Protein AF-A0A9X8RLM2-F1 (afdb_monomer)

Solvent-accessible surface area (backbone atoms only — not comparable to full-atom values): 19938 Å² total; per-residue (Å²): 131,88,79,81,82,76,57,61,65,60,51,13,44,33,49,25,70,39,70,70,24,47,70,53,50,50,59,55,44,66,76,45,44,66,63,25,50,54,44,15,67,71,38,86,53,54,85,28,63,84,34,66,73,60,53,68,65,30,28,52,39,16,44,51,38,34,3,51,64,67,63,68,49,59,72,62,54,50,52,44,43,46,68,44,36,42,69,32,42,57,50,57,76,73,51,62,68,48,46,55,57,62,52,50,53,62,53,70,71,41,91,69,81,72,53,73,65,56,49,52,28,41,53,53,50,35,56,56,46,23,65,79,66,76,33,48,68,46,74,83,35,69,55,40,47,53,52,54,53,49,51,53,49,53,71,62,56,74,73,76,72,97,51,71,86,80,51,56,73,65,61,54,51,43,40,53,52,39,49,52,53,49,38,71,74,64,48,74,81,63,71,88,67,64,60,74,78,57,87,85,58,85,68,75,66,80,82,49,52,75,68,54,50,56,54,60,53,54,61,52,58,39,48,77,76,74,46,47,68,43,64,75,61,50,91,72,68,84,49,65,71,61,53,37,46,49,50,49,57,54,52,71,78,46,75,95,67,87,54,68,79,72,54,63,61,67,62,48,48,68,48,47,58,61,50,49,53,54,50,48,52,55,50,51,51,52,49,53,46,51,51,48,62,64,51,55,55,50,61,52,48,50,55,48,50,53,51,51,50,53,52,53,50,52,53,51,50,50,51,52,52,49,56,50,52,52,50,52,50,55,51,50,54,50,51,51,52,51,50,54,50,52,59,53,65,73,73,109

Mean predicted aligned error: 10.54 Å

Sequence (348 aa):
MEQELNLIPFLAEALSINKKCYSIIDKYYSKNKLKYMDLAKKSIFYNSKIASEGSIIQEYYFKRALGILSSQENDTIFEIYKLGYKVAYNYINSIQIFKVSNFLKKLLTRVEPFTNDELNGNVLVAISLCGELEKDVDISDIVYQRFIENLFLRMDNYKDILLIDNLDKNKRKMLSKIELKLKSMYLKDYIPSSYVINIDSSKNYEDLTFLEKQIAGLDYVSNLEGISIIRVVGKDIFKSKQIQELILSYLKVQGNIEDENSINYEDLFRFIIPAIDLRYWAREYKKAKHFFFNNFDEELKEVMKEKEIEINELKKDNLLLQDENEKLKLELELLQKDKNRLESEIKE

Radius of gyration: 31.82 Å; Cα contacts (8 Å, |Δi|>4): 260; chains: 1; bounding box: 103×49×96 Å

pLDDT: mean 85.49, std 12.11, range [38.94, 98.0]

Structure (mmCIF, N/CA/C/O backbone):
data_AF-A0A9X8RLM2-F1
#
_entry.id   AF-A0A9X8RLM2-F1
#
loop_
_atom_site.group_PDB
_atom_site.id
_atom_site.type_symbol
_atom_site.label_atom_id
_atom_site.label_alt_id
_atom_site.label_comp_id
_atom_site.label_asym_id
_atom_site.label_entity_id
_atom_site.label_seq_id
_atom_site.pdbx_PDB_ins_code
_atom_site.Cartn_x
_atom_site.Cartn_y
_atom_site.Cartn_z
_atom_site.occupancy
_atom_site.B_iso_or_equiv
_atom_site.auth_seq_id
_atom_site.auth_comp_id
_atom_site.auth_asym_id
_atom_site.auth_atom_id
_atom_site.pdbx_PDB_model_num
ATOM 1 N N . MET A 1 1 ? 23.751 4.331 19.934 1.00 38.94 1 MET A N 1
ATOM 2 C CA . MET A 1 1 ? 22.356 4.741 20.170 1.00 38.94 1 MET A CA 1
ATOM 3 C C . MET A 1 1 ? 21.522 3.651 19.527 1.00 38.94 1 MET A C 1
ATOM 5 O O . MET A 1 1 ? 21.529 3.570 18.306 1.00 38.94 1 MET A O 1
ATOM 9 N N . GLU A 1 2 ? 20.999 2.712 20.316 1.00 47.88 2 GLU A N 1
ATOM 10 C CA . GLU A 1 2 ? 20.155 1.635 19.783 1.00 47.88 2 GLU A CA 1
ATOM 11 C C . GLU A 1 2 ? 18.897 2.278 19.202 1.00 47.88 2 GLU A C 1
ATOM 13 O O . GLU A 1 2 ? 18.189 3.015 19.886 1.00 47.88 2 GLU A O 1
ATOM 18 N N . GLN A 1 3 ? 18.697 2.115 17.899 1.00 63.00 3 GLN A N 1
ATOM 19 C CA . GLN A 1 3 ? 17.552 2.676 17.201 1.00 63.00 3 GLN A CA 1
ATOM 20 C C . GLN A 1 3 ? 16.364 1.753 17.477 1.00 63.00 3 GLN A C 1
ATOM 22 O O . GLN A 1 3 ? 16.384 0.587 17.095 1.00 63.00 3 GLN A O 1
ATOM 27 N N . GLU A 1 4 ? 15.352 2.248 18.182 1.00 80.06 4 GLU A N 1
ATOM 28 C CA . GLU A 1 4 ? 14.143 1.474 18.463 1.00 80.06 4 GLU A CA 1
ATOM 29 C C . GLU A 1 4 ? 13.273 1.391 17.198 1.00 80.06 4 GLU A C 1
ATOM 31 O O . GLU A 1 4 ? 12.984 2.404 16.550 1.00 80.06 4 GLU A O 1
ATOM 36 N N . LEU A 1 5 ? 12.874 0.176 16.810 1.00 86.69 5 LEU A N 1
ATOM 37 C CA . LEU A 1 5 ? 12.041 -0.047 15.631 1.00 86.69 5 LEU A CA 1
ATOM 38 C C . LEU A 1 5 ? 10.570 0.208 15.962 1.00 86.69 5 LEU A C 1
ATOM 40 O O . LEU A 1 5 ? 9.943 -0.557 16.691 1.00 86.69 5 LEU A O 1
ATOM 44 N N . ASN A 1 6 ? 9.980 1.233 15.349 1.00 90.38 6 ASN A N 1
ATOM 45 C CA . ASN A 1 6 ? 8.542 1.449 15.450 1.00 90.38 6 ASN A CA 1
ATOM 46 C C . ASN A 1 6 ? 7.786 0.523 14.478 1.00 90.38 6 ASN A C 1
ATOM 48 O O . ASN A 1 6 ? 7.839 0.711 13.262 1.00 90.38 6 ASN A O 1
ATOM 52 N N . LEU A 1 7 ? 7.056 -0.462 15.015 1.00 93.38 7 LEU A N 1
ATOM 53 C CA . LEU A 1 7 ? 6.289 -1.431 14.219 1.00 93.38 7 LEU A CA 1
ATOM 54 C C . LEU A 1 7 ? 4.948 -0.895 13.697 1.00 93.38 7 LEU A C 1
ATOM 56 O O . LEU A 1 7 ? 4.391 -1.476 12.766 1.00 93.38 7 LEU A O 1
ATOM 60 N N . ILE A 1 8 ? 4.427 0.205 14.254 1.00 94.94 8 ILE A N 1
ATOM 61 C CA . ILE A 1 8 ? 3.112 0.765 13.903 1.00 94.94 8 ILE A CA 1
ATOM 62 C C . ILE A 1 8 ? 2.920 0.960 12.388 1.00 94.94 8 ILE A C 1
ATOM 64 O O . ILE A 1 8 ? 1.906 0.482 11.877 1.00 94.94 8 ILE A O 1
ATOM 68 N N . PRO A 1 9 ? 3.823 1.622 11.633 1.00 94.69 9 PRO A N 1
ATOM 69 C CA . PRO A 1 9 ? 3.612 1.810 10.198 1.00 94.69 9 PRO A CA 1
ATOM 70 C C . PRO A 1 9 ? 3.576 0.485 9.429 1.00 94.69 9 PRO A C 1
ATOM 72 O O . PRO A 1 9 ? 2.775 0.334 8.513 1.00 94.69 9 PRO A O 1
ATOM 75 N N . PHE A 1 10 ? 4.384 -0.500 9.817 1.00 95.50 10 PHE A N 1
ATOM 76 C CA . PHE A 1 10 ? 4.395 -1.807 9.162 1.00 95.50 10 PHE A CA 1
ATOM 77 C C . PHE A 1 10 ? 3.131 -2.614 9.486 1.00 95.50 10 PHE A C 1
ATOM 79 O O . PHE A 1 10 ? 2.594 -3.308 8.626 1.00 95.50 10 PHE A O 1
ATOM 86 N N . LEU A 1 11 ? 2.606 -2.491 10.709 1.00 97.12 11 LEU A N 1
ATOM 87 C CA . LEU A 1 11 ? 1.333 -3.102 11.093 1.00 97.12 11 LEU A CA 1
ATOM 88 C C . LEU A 1 11 ? 0.166 -2.441 10.357 1.00 97.12 11 LEU A C 1
ATOM 90 O O . LEU A 1 11 ? -0.721 -3.137 9.869 1.00 97.12 11 LEU A O 1
ATOM 94 N N . ALA A 1 12 ? 0.185 -1.114 10.210 1.00 97.12 12 ALA A N 1
ATOM 95 C CA . ALA A 1 12 ? -0.808 -0.391 9.422 1.00 97.12 12 ALA A CA 1
ATOM 96 C C . ALA A 1 12 ? -0.798 -0.831 7.946 1.00 97.12 12 ALA A C 1
ATOM 98 O O . ALA A 1 12 ? -1.864 -1.013 7.359 1.00 97.12 12 ALA A O 1
ATOM 99 N N . GLU A 1 13 ? 0.384 -1.063 7.368 1.00 96.06 13 GLU A N 1
ATOM 100 C CA . GLU A 1 13 ? 0.558 -1.639 6.027 1.00 96.06 13 GLU A CA 1
ATOM 101 C C . GLU A 1 13 ? 0.002 -3.069 5.945 1.00 96.06 13 GLU A C 1
ATOM 103 O O . GLU A 1 13 ? -0.817 -3.372 5.077 1.00 96.06 13 GLU A O 1
ATOM 108 N N . ALA A 1 14 ? 0.351 -3.940 6.893 1.00 96.75 14 ALA A N 1
ATOM 109 C CA . ALA A 1 14 ? -0.167 -5.306 6.937 1.00 96.75 14 ALA A CA 1
ATOM 110 C C . ALA A 1 14 ? -1.707 -5.334 7.008 1.00 96.75 14 ALA A C 1
ATOM 112 O O . ALA A 1 14 ? -2.370 -6.108 6.310 1.00 96.75 14 ALA A O 1
ATOM 113 N N . LEU A 1 15 ? -2.304 -4.478 7.836 1.00 97.50 15 LEU A N 1
ATOM 114 C CA . LEU A 1 15 ? -3.756 -4.367 7.963 1.00 97.50 15 LEU A CA 1
ATOM 115 C C . LEU A 1 15 ? -4.419 -3.795 6.700 1.00 97.50 15 LEU A C 1
ATOM 117 O O . LEU A 1 15 ? -5.538 -4.190 6.373 1.00 97.50 15 LEU A O 1
ATOM 121 N N . SER A 1 16 ? -3.750 -2.893 5.977 1.00 96.06 16 SER A N 1
ATOM 122 C CA . SER A 1 16 ? -4.305 -2.263 4.776 1.00 96.06 16 SER A CA 1
ATOM 123 C C . SER A 1 16 ? -4.226 -3.135 3.523 1.00 96.06 16 SER A C 1
ATOM 125 O O . SER A 1 16 ? -5.042 -2.975 2.613 1.00 96.06 16 SER A O 1
ATOM 127 N N . IL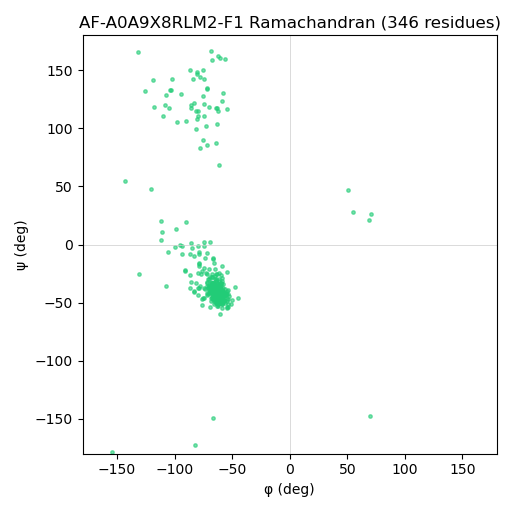E A 1 17 ? -3.291 -4.084 3.473 1.00 94.00 17 ILE A N 1
ATOM 128 C CA . ILE A 1 17 ? -3.176 -5.059 2.382 1.00 94.00 17 ILE A CA 1
ATOM 129 C C . ILE A 1 17 ? -4.212 -6.180 2.543 1.00 94.00 17 ILE A C 1
ATOM 131 O O . ILE A 1 17 ? -4.814 -6.630 1.564 1.00 94.00 17 ILE A O 1
ATOM 135 N N . ASN A 1 18 ? -4.480 -6.606 3.779 1.00 94.56 18 ASN A N 1
ATOM 136 C CA . ASN A 1 18 ? -5.394 -7.707 4.049 1.00 94.56 18 ASN A CA 1
ATOM 137 C C . ASN A 1 18 ? -6.865 -7.255 4.037 1.00 94.56 18 ASN A C 1
ATOM 139 O O . ASN A 1 18 ? -7.409 -6.799 5.043 1.00 94.56 18 ASN A O 1
ATOM 143 N N . LYS A 1 19 ? -7.559 -7.484 2.914 1.00 93.75 19 LYS A N 1
ATOM 144 C CA . LYS A 1 19 ? -8.988 -7.150 2.746 1.00 93.75 19 LYS A CA 1
ATOM 145 C C . LYS A 1 19 ? -9.906 -7.758 3.818 1.00 93.75 19 LYS A C 1
ATOM 147 O O . LYS A 1 19 ? -10.973 -7.208 4.080 1.00 93.75 19 LYS A O 1
ATOM 152 N N . LYS A 1 20 ? -9.510 -8.858 4.479 1.00 93.69 20 LYS A N 1
ATOM 153 C CA . LYS A 1 20 ? -10.284 -9.457 5.586 1.00 93.69 20 LYS A CA 1
ATOM 154 C C . LYS A 1 20 ? -10.384 -8.515 6.790 1.00 93.69 20 LYS A C 1
ATOM 156 O O . LYS A 1 20 ? -11.348 -8.605 7.543 1.00 93.69 20 LYS A O 1
ATOM 161 N N . CYS A 1 21 ? -9.429 -7.599 6.954 1.00 96.25 21 CYS A N 1
ATOM 162 C CA . CYS A 1 21 ? -9.425 -6.608 8.024 1.00 96.25 21 CYS A CA 1
ATOM 163 C C . CYS A 1 21 ? -10.405 -5.450 7.779 1.00 96.25 21 CYS A C 1
ATOM 165 O O . CYS A 1 21 ? -10.818 -4.819 8.745 1.00 96.25 21 CYS A O 1
ATOM 167 N N . TYR A 1 22 ? -10.806 -5.173 6.532 1.00 95.50 22 TYR A N 1
ATOM 168 C CA . TYR A 1 22 ? -11.499 -3.927 6.163 1.00 95.50 22 TYR A CA 1
ATOM 169 C C . TYR A 1 22 ? -12.809 -3.721 6.922 1.00 95.50 22 TYR A C 1
ATOM 171 O O . TYR A 1 22 ? -12.981 -2.706 7.587 1.00 95.50 22 TYR A O 1
ATOM 179 N N . SER A 1 23 ? -13.688 -4.725 6.917 1.00 94.62 23 SER A N 1
ATOM 180 C CA . SER A 1 23 ? -14.974 -4.652 7.628 1.00 94.62 23 SER A CA 1
ATOM 181 C C . SER A 1 23 ? -14.822 -4.422 9.138 1.00 94.62 23 SER A C 1
ATOM 183 O O . SER A 1 23 ? -15.640 -3.745 9.760 1.00 94.62 23 SER A O 1
ATOM 185 N N . ILE A 1 24 ? -13.759 -4.960 9.739 1.00 95.38 24 ILE A N 1
ATOM 186 C CA . ILE A 1 24 ? -13.493 -4.851 11.175 1.00 95.38 24 ILE A CA 1
ATOM 187 C C . ILE A 1 24 ? -12.886 -3.480 11.483 1.00 95.38 24 ILE A C 1
ATOM 189 O O . ILE A 1 24 ? -13.330 -2.816 12.417 1.00 95.38 24 ILE A O 1
ATOM 193 N N . ILE A 1 25 ? -11.932 -3.026 10.664 1.00 96.44 25 ILE A N 1
ATOM 194 C CA . ILE A 1 25 ? -11.383 -1.668 10.729 1.00 96.44 25 ILE A CA 1
ATOM 195 C C . ILE A 1 25 ? -12.522 -0.658 10.629 1.00 96.44 25 ILE A C 1
ATOM 197 O O . ILE A 1 25 ? -12.616 0.214 11.482 1.00 96.44 25 ILE A O 1
ATOM 201 N N . ASP A 1 26 ? -13.428 -0.803 9.665 1.00 93.56 26 ASP A N 1
ATOM 202 C CA . ASP A 1 26 ? -14.561 0.105 9.482 1.00 93.56 26 ASP A CA 1
ATOM 203 C C . ASP A 1 26 ? -15.491 0.121 10.692 1.00 93.56 26 ASP A C 1
ATOM 205 O O . ASP A 1 26 ? -15.890 1.196 11.148 1.00 93.56 26 ASP A O 1
ATOM 209 N N . LYS A 1 27 ? -15.792 -1.056 11.253 1.00 92.75 27 LYS A N 1
ATOM 210 C CA . LYS A 1 27 ? -16.604 -1.196 12.467 1.00 92.75 27 LYS A CA 1
ATOM 211 C C . LYS A 1 27 ? -16.009 -0.415 13.636 1.00 92.75 27 LYS A C 1
ATOM 213 O O . LYS A 1 27 ? -16.748 0.291 14.317 1.00 92.75 27 LYS A O 1
ATOM 218 N N . TYR A 1 28 ? -14.711 -0.556 13.905 1.00 92.69 28 TYR A N 1
ATOM 219 C CA . TYR A 1 28 ? -14.077 0.141 15.027 1.00 92.69 28 TYR A CA 1
ATOM 220 C C . TYR A 1 28 ? -13.844 1.613 14.712 1.00 92.69 28 TYR A C 1
ATOM 222 O O . TYR A 1 28 ? -14.253 2.466 15.494 1.00 92.69 28 TYR A O 1
ATOM 230 N N . TYR A 1 29 ? -13.298 1.921 13.535 1.00 90.06 29 TYR A N 1
ATOM 231 C CA . TYR A 1 29 ? -13.014 3.285 13.102 1.00 90.06 29 TYR A CA 1
ATOM 232 C C . TYR A 1 29 ? -14.260 4.173 13.161 1.00 90.06 29 TYR A C 1
ATOM 234 O O . TYR A 1 29 ? -14.197 5.294 13.655 1.00 90.06 29 TYR A O 1
ATOM 242 N N . SER A 1 30 ? -15.416 3.658 12.732 1.00 85.38 30 SER A N 1
ATOM 243 C CA . SER A 1 30 ? -16.670 4.421 12.717 1.00 85.38 30 SER A CA 1
ATOM 244 C C . SER A 1 30 ? -17.204 4.755 14.112 1.00 85.38 30 SER A C 1
ATOM 246 O O . SER A 1 30 ? -17.886 5.765 14.258 1.00 85.38 30 SER A O 1
ATOM 248 N N . LYS A 1 31 ? -16.872 3.970 15.150 1.00 86.56 31 LYS A N 1
ATOM 249 C CA . LYS A 1 31 ? -17.295 4.258 16.533 1.00 86.56 31 LYS A CA 1
ATOM 250 C C . LYS A 1 31 ? -16.651 5.521 17.095 1.00 86.56 31 LYS A C 1
ATOM 252 O O . LYS A 1 31 ? -17.266 6.196 17.912 1.00 86.56 31 LYS A O 1
ATOM 257 N N . ASN A 1 32 ? -15.416 5.823 16.692 1.00 84.19 32 ASN A N 1
ATOM 258 C CA . ASN A 1 32 ? -14.681 6.987 17.182 1.00 84.19 32 ASN A CA 1
ATOM 259 C C . ASN A 1 32 ? -13.837 7.634 16.075 1.00 84.19 32 ASN A C 1
ATOM 261 O O . ASN A 1 32 ? -12.620 7.802 16.175 1.00 84.19 32 ASN A O 1
ATOM 265 N N . LYS A 1 33 ? -14.520 7.969 14.977 1.00 85.81 33 LYS A N 1
ATOM 266 C CA . LYS A 1 33 ? -13.920 8.423 13.718 1.00 85.81 33 LYS A CA 1
ATOM 267 C C . LYS A 1 33 ? -12.966 9.605 13.896 1.00 85.81 33 LYS A C 1
ATOM 269 O O . LYS A 1 33 ? -11.852 9.563 13.380 1.00 85.81 33 LYS A O 1
ATOM 274 N N . LEU A 1 34 ? -13.388 10.630 14.643 1.00 85.06 34 LEU A N 1
ATOM 275 C CA . LEU A 1 34 ? -12.582 11.829 14.903 1.00 85.06 34 LEU A CA 1
ATOM 276 C C . LEU A 1 34 ? -11.289 11.493 15.634 1.00 85.06 34 LEU A C 1
ATOM 278 O O . LEU A 1 34 ? -10.215 11.862 15.169 1.00 85.06 34 LEU A O 1
ATOM 282 N N . LYS A 1 35 ? -11.385 10.717 16.721 1.00 88.56 35 LYS A N 1
ATOM 283 C CA . LYS A 1 35 ? -10.223 10.300 17.510 1.00 88.56 35 LYS A CA 1
ATOM 284 C C . LYS A 1 35 ? -9.176 9.625 16.630 1.00 88.56 35 LYS A C 1
ATOM 286 O O . LYS A 1 35 ? -8.017 10.033 16.633 1.00 88.56 35 LYS A O 1
ATOM 291 N N . TYR A 1 36 ? -9.564 8.597 15.876 1.00 92.56 36 TYR A N 1
ATOM 292 C CA . TYR A 1 36 ? -8.603 7.847 15.067 1.00 92.56 36 TYR A CA 1
ATOM 293 C C . TYR A 1 36 ? -8.069 8.668 13.891 1.00 92.56 36 TYR A C 1
ATOM 295 O O . TYR A 1 36 ? -6.892 8.553 13.559 1.00 92.56 36 TYR A O 1
ATOM 303 N N . MET A 1 37 ? -8.895 9.518 13.273 1.00 89.56 37 MET A N 1
ATOM 304 C CA . MET A 1 37 ? -8.440 10.440 12.230 1.00 89.56 37 MET A CA 1
ATOM 305 C C . MET A 1 37 ? -7.367 11.402 12.756 1.00 89.56 37 MET A C 1
ATOM 307 O O . MET A 1 37 ? -6.327 11.562 12.117 1.00 89.56 37 MET A O 1
ATOM 311 N N . ASP A 1 38 ? -7.595 12.011 13.918 1.00 89.25 38 ASP A N 1
ATOM 312 C CA . ASP A 1 38 ? -6.665 12.971 14.513 1.00 89.25 38 ASP A CA 1
ATOM 313 C C . ASP A 1 38 ? -5.361 12.301 14.948 1.00 89.25 38 ASP A C 1
ATOM 315 O O . ASP A 1 38 ? -4.278 12.840 14.713 1.00 89.25 38 ASP A O 1
ATOM 319 N N . LEU A 1 39 ? -5.443 11.102 15.535 1.00 94.69 39 LEU A N 1
ATOM 320 C CA . LEU A 1 39 ? -4.268 10.301 15.883 1.00 94.69 39 LEU A CA 1
ATOM 321 C C . LEU A 1 39 ? -3.449 9.932 14.643 1.00 94.69 39 LEU A C 1
ATOM 323 O O . LEU A 1 39 ? -2.229 10.090 14.647 1.00 94.69 39 LEU A O 1
ATOM 327 N N . ALA A 1 40 ? -4.111 9.504 13.565 1.00 94.19 40 ALA A N 1
ATOM 328 C CA . ALA A 1 40 ? -3.440 9.198 12.309 1.00 94.19 40 ALA A CA 1
ATOM 329 C C . ALA A 1 40 ? -2.718 10.434 11.759 1.00 94.19 40 ALA A C 1
ATOM 331 O O . ALA A 1 40 ? -1.537 10.344 11.447 1.00 94.19 40 ALA A O 1
ATOM 332 N N . LYS A 1 41 ? -3.389 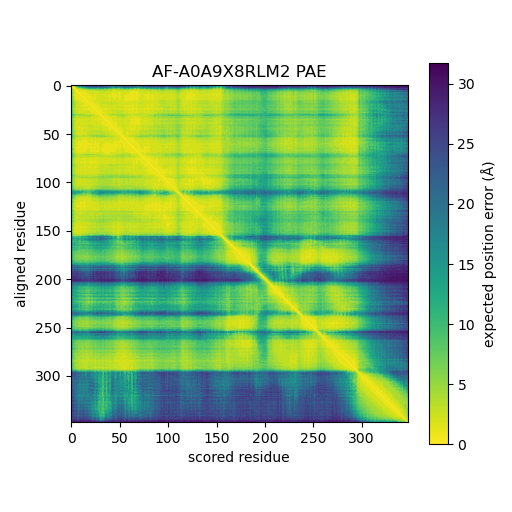11.593 11.694 1.00 91.38 41 LYS A N 1
ATOM 333 C CA . LYS A 1 41 ? -2.824 12.845 11.153 1.00 91.38 41 LYS A CA 1
ATOM 334 C C . LYS A 1 41 ? -1.641 13.384 11.960 1.00 91.38 41 LYS A C 1
ATOM 336 O O . LYS A 1 41 ? -0.762 14.016 11.384 1.00 91.38 41 LYS A O 1
ATOM 341 N N . LYS A 1 42 ? -1.604 13.133 13.273 1.00 93.88 42 LYS A N 1
ATOM 342 C CA . LYS A 1 42 ? -0.472 13.491 14.147 1.00 93.88 42 LYS A CA 1
ATOM 343 C C . LYS A 1 42 ? 0.741 12.576 13.966 1.00 93.88 42 LYS A C 1
ATOM 345 O O . LYS A 1 42 ? 1.846 12.956 14.343 1.00 93.88 42 LYS A O 1
ATOM 350 N N . SER A 1 43 ? 0.552 11.380 13.414 1.00 93.81 43 SER A N 1
ATOM 351 C CA . SER A 1 43 ? 1.641 10.435 13.192 1.00 93.81 43 SER A CA 1
ATOM 352 C C . SER A 1 43 ? 2.556 10.894 12.056 1.00 93.81 43 SER A C 1
ATOM 354 O O . SER A 1 43 ? 2.096 11.216 10.958 1.00 93.81 43 SER A O 1
ATOM 356 N N . ILE A 1 44 ? 3.873 10.817 12.276 1.00 92.31 44 ILE A N 1
ATOM 357 C CA . ILE A 1 44 ? 4.890 11.077 11.239 1.00 92.31 44 ILE A CA 1
ATOM 358 C C . ILE A 1 44 ? 4.745 10.146 10.025 1.00 92.31 44 ILE A C 1
ATOM 360 O O . ILE A 1 44 ? 5.251 10.441 8.943 1.00 92.31 44 ILE A O 1
ATOM 364 N N . PHE A 1 45 ? 4.031 9.027 10.187 1.00 92.88 45 PHE A N 1
ATOM 365 C CA . PHE A 1 45 ? 3.827 8.041 9.136 1.00 92.88 45 PHE A CA 1
ATOM 366 C C . PHE A 1 45 ? 2.630 8.341 8.225 1.00 92.88 45 PHE A C 1
ATOM 368 O O . PHE A 1 45 ? 2.500 7.683 7.195 1.00 92.88 45 PHE A O 1
ATOM 375 N N . TYR A 1 46 ? 1.792 9.339 8.536 1.00 92.25 46 TYR A N 1
ATOM 376 C CA . TYR A 1 46 ? 0.540 9.617 7.812 1.00 92.25 46 TYR A CA 1
ATOM 377 C C . TYR A 1 46 ? 0.726 9.852 6.306 1.00 92.25 46 TYR A C 1
ATOM 379 O O . TYR A 1 46 ? -0.027 9.320 5.493 1.00 92.25 46 TYR A O 1
ATOM 387 N N . ASN A 1 47 ? 1.753 10.628 5.947 1.00 89.56 47 ASN A N 1
ATOM 388 C CA . ASN A 1 47 ? 2.143 10.933 4.565 1.00 89.56 47 ASN A CA 1
ATOM 389 C C . ASN A 1 47 ? 3.492 10.290 4.197 1.00 89.56 47 ASN A C 1
ATOM 391 O O . ASN A 1 47 ? 4.183 10.755 3.290 1.00 89.56 47 ASN A O 1
ATOM 395 N N . SER A 1 48 ? 3.910 9.262 4.941 1.00 89.25 48 SER A N 1
ATOM 396 C CA . SER A 1 48 ? 5.169 8.564 4.671 1.00 89.25 48 SER A CA 1
ATOM 397 C C . SER A 1 48 ? 5.112 7.785 3.360 1.00 89.25 48 SER A C 1
ATOM 399 O O . SER A 1 48 ? 4.040 7.562 2.786 1.00 89.25 48 SER A O 1
ATOM 401 N N . LYS A 1 49 ? 6.281 7.338 2.884 1.00 88.12 49 LYS A N 1
ATOM 402 C CA . LYS A 1 49 ? 6.336 6.497 1.690 1.00 88.12 49 LYS A CA 1
ATOM 403 C C . LYS A 1 49 ? 5.532 5.214 1.913 1.00 88.12 49 LYS A C 1
ATOM 405 O O . LYS A 1 49 ? 4.600 5.025 1.153 1.00 88.12 49 LYS A O 1
ATOM 410 N N . ILE A 1 50 ? 5.714 4.509 3.040 1.00 90.12 50 ILE A N 1
ATOM 411 C CA . ILE A 1 50 ? 4.926 3.320 3.451 1.00 90.12 50 ILE A CA 1
ATOM 412 C C . ILE A 1 50 ? 3.414 3.521 3.258 1.00 90.12 50 ILE A C 1
ATOM 414 O O . ILE A 1 50 ? 2.737 2.671 2.689 1.00 90.12 50 ILE A O 1
ATOM 418 N N . ALA A 1 51 ? 2.880 4.669 3.687 1.00 90.62 51 ALA A N 1
ATOM 419 C CA . ALA A 1 51 ? 1.457 4.971 3.539 1.00 90.62 51 ALA A CA 1
ATOM 420 C C . ALA A 1 51 ? 1.021 5.089 2.070 1.00 90.62 51 ALA A C 1
ATOM 422 O O . ALA A 1 51 ? -0.103 4.746 1.714 1.00 90.62 51 ALA A O 1
ATOM 423 N N . SER A 1 52 ? 1.908 5.607 1.220 1.00 88.88 52 SER A N 1
ATOM 424 C CA . SER A 1 52 ? 1.608 6.122 -0.113 1.00 88.88 52 SER A CA 1
ATOM 425 C C . SER A 1 52 ? 2.167 5.288 -1.274 1.00 88.88 52 SER A C 1
ATOM 427 O O . SER A 1 52 ? 2.085 5.730 -2.421 1.00 88.88 52 SER A O 1
ATOM 429 N N . GLU A 1 53 ? 2.680 4.080 -1.051 1.00 86.62 53 GLU A N 1
ATOM 430 C CA . GLU A 1 53 ? 3.180 3.221 -2.150 1.00 86.62 53 GLU A CA 1
ATOM 431 C C . GLU A 1 53 ? 2.044 2.471 -2.845 1.00 86.62 53 GLU A C 1
ATOM 433 O O . GLU A 1 53 ? 2.078 2.259 -4.055 1.00 86.62 53 GLU A O 1
ATOM 438 N N . GLY A 1 54 ? 1.016 2.113 -2.077 1.00 89.19 54 GLY A N 1
ATOM 439 C CA . GLY A 1 54 ? -0.075 1.265 -2.534 1.00 89.19 54 GLY A CA 1
ATOM 440 C C . GLY A 1 54 ? -1.187 1.969 -3.318 1.00 89.19 54 GLY A C 1
ATOM 441 O O . GLY A 1 54 ? -1.150 3.163 -3.664 1.00 89.19 54 GLY A O 1
ATOM 442 N N . SER A 1 55 ? -2.233 1.176 -3.562 1.00 93.38 55 SER A N 1
ATOM 443 C CA . SER A 1 55 ? -3.523 1.606 -4.102 1.00 93.38 55 SER A CA 1
ATOM 444 C C . SER A 1 55 ? -4.169 2.716 -3.247 1.00 93.38 55 SER A C 1
ATOM 446 O O . SER A 1 55 ? -3.866 2.849 -2.061 1.00 93.38 55 SER A O 1
ATOM 448 N N . ILE A 1 56 ? -5.107 3.486 -3.812 1.00 94.19 56 ILE A N 1
ATOM 449 C CA . ILE A 1 56 ? -5.908 4.466 -3.050 1.00 94.19 56 ILE A CA 1
ATOM 450 C C . ILE A 1 56 ? -6.608 3.777 -1.870 1.00 94.19 56 ILE A C 1
ATOM 452 O O . ILE A 1 56 ? -6.600 4.290 -0.755 1.00 94.19 56 ILE A O 1
ATOM 456 N N . ILE A 1 57 ? -7.151 2.578 -2.104 1.00 94.00 57 ILE A N 1
ATOM 457 C CA . ILE A 1 57 ? -7.815 1.764 -1.081 1.00 94.00 57 ILE A CA 1
ATOM 458 C C . ILE A 1 57 ? -6.820 1.356 0.016 1.00 94.00 57 ILE A C 1
ATOM 460 O O . ILE A 1 57 ? -7.119 1.499 1.197 1.00 94.00 57 ILE A O 1
ATOM 464 N N . GLN A 1 58 ? -5.620 0.899 -0.344 1.00 94.75 58 GLN A N 1
ATOM 465 C CA . GLN A 1 58 ? -4.593 0.552 0.643 1.00 94.75 58 GLN A CA 1
ATOM 466 C C . GLN A 1 58 ? -4.163 1.770 1.467 1.00 94.75 58 GLN A C 1
ATOM 468 O O . GLN A 1 58 ? -4.125 1.674 2.686 1.00 94.75 58 GLN A O 1
ATOM 473 N N . GLU A 1 59 ? -3.903 2.929 0.859 1.00 95.31 59 GLU A N 1
ATOM 474 C CA . GLU A 1 59 ? -3.549 4.142 1.616 1.00 95.31 59 GLU A CA 1
ATOM 475 C C . GLU A 1 59 ? -4.702 4.601 2.528 1.00 95.31 59 GLU A C 1
ATOM 477 O O . GLU A 1 59 ? -4.488 5.054 3.655 1.00 95.31 59 GLU A O 1
ATOM 482 N N . TYR A 1 60 ? -5.944 4.429 2.076 1.00 94.38 60 TYR A N 1
ATOM 483 C CA . TYR A 1 60 ? -7.136 4.733 2.858 1.00 94.38 60 TYR A CA 1
ATOM 484 C C . TYR A 1 60 ? -7.223 3.875 4.124 1.00 94.38 60 TYR A C 1
ATOM 486 O O . TYR A 1 60 ? -7.332 4.404 5.234 1.00 94.38 60 TYR A O 1
ATOM 494 N N . TYR A 1 61 ? -7.118 2.552 3.976 1.00 96.25 61 TYR A N 1
ATOM 495 C CA . TYR A 1 61 ? -7.129 1.639 5.117 1.00 96.25 61 TYR A CA 1
ATOM 496 C C . TYR A 1 61 ? -5.862 1.744 5.959 1.00 96.25 61 TYR A C 1
ATOM 498 O O . TYR A 1 61 ? -5.945 1.578 7.172 1.00 96.25 61 TYR A O 1
ATOM 506 N N . PHE A 1 62 ? -4.722 2.099 5.365 1.00 96.75 62 PHE A N 1
ATOM 507 C CA . PHE A 1 62 ? -3.494 2.392 6.095 1.00 96.75 62 PHE A CA 1
ATOM 508 C C . PHE A 1 62 ? -3.717 3.543 7.071 1.00 96.75 62 PHE A C 1
ATOM 510 O O . PHE A 1 62 ? -3.449 3.394 8.257 1.00 96.75 62 PHE A O 1
ATOM 517 N N . LYS A 1 63 ? -4.268 4.675 6.612 1.00 95.25 63 LYS A N 1
ATOM 518 C CA . LYS A 1 63 ? -4.531 5.843 7.470 1.00 95.25 63 LYS A CA 1
ATOM 519 C C . LYS A 1 63 ? -5.529 5.518 8.588 1.00 95.25 63 LYS A C 1
ATOM 521 O O . LYS A 1 63 ? -5.346 5.968 9.717 1.00 95.25 63 LYS A O 1
ATOM 526 N N . ARG A 1 64 ? -6.546 4.691 8.313 1.00 95.19 64 ARG A N 1
ATOM 527 C CA . ARG A 1 64 ? -7.490 4.201 9.337 1.00 95.19 64 ARG A CA 1
ATOM 528 C C . ARG A 1 64 ? -6.816 3.298 10.365 1.00 95.19 64 ARG A C 1
ATOM 530 O O . ARG A 1 64 ? -6.947 3.535 11.565 1.00 95.19 64 ARG A O 1
ATOM 537 N N . ALA A 1 65 ? -6.081 2.294 9.895 1.00 97.31 65 ALA A N 1
ATOM 538 C CA . ALA A 1 65 ? -5.345 1.358 10.733 1.00 97.31 65 ALA A CA 1
ATOM 539 C C . ALA A 1 65 ? -4.294 2.081 11.583 1.00 97.31 65 ALA A C 1
ATOM 541 O O . ALA A 1 65 ? -4.199 1.819 12.775 1.00 97.31 65 ALA A O 1
ATOM 542 N N . LEU A 1 66 ? -3.580 3.050 11.008 1.00 97.44 66 LEU A N 1
ATOM 543 C CA . LEU A 1 66 ? -2.617 3.895 11.708 1.00 97.44 66 LEU A CA 1
ATOM 544 C C . LEU A 1 66 ? -3.268 4.628 12.883 1.00 97.44 66 LEU A C 1
ATOM 546 O O . LEU A 1 66 ? -2.704 4.648 13.973 1.00 97.44 66 LEU A O 1
ATOM 550 N N . GLY A 1 67 ? -4.461 5.192 12.684 1.00 96.19 67 GLY A N 1
ATOM 551 C CA . GLY A 1 67 ? -5.228 5.853 13.738 1.00 96.19 67 GLY A CA 1
ATOM 552 C C . GLY A 1 67 ? -5.650 4.915 14.869 1.00 96.19 67 GLY A C 1
ATOM 553 O O . GLY A 1 67 ? -5.520 5.277 16.037 1.00 96.19 67 GLY A O 1
ATOM 554 N N . ILE A 1 68 ? -6.111 3.706 14.530 1.00 97.06 68 ILE A N 1
ATOM 555 C CA . ILE A 1 68 ? -6.482 2.673 15.512 1.00 97.06 68 ILE A CA 1
ATOM 556 C C . ILE A 1 68 ? -5.250 2.178 16.275 1.00 97.06 68 ILE A C 1
ATOM 558 O O . ILE A 1 68 ? -5.268 2.144 17.495 1.00 97.06 68 ILE A O 1
ATOM 562 N N . LEU A 1 69 ? -4.157 1.843 15.591 1.00 97.38 69 LEU A N 1
ATOM 563 C CA . LEU A 1 69 ? -2.925 1.373 16.235 1.00 97.38 69 LEU A CA 1
ATOM 564 C C . LEU A 1 69 ? -2.322 2.445 17.150 1.00 97.38 69 LEU A C 1
ATOM 566 O O . LEU A 1 69 ? -1.841 2.145 18.238 1.00 97.38 69 LEU A O 1
ATOM 570 N N . SER A 1 70 ? -2.411 3.710 16.736 1.00 96.50 70 SER A N 1
ATOM 571 C CA . SER A 1 70 ? -1.931 4.853 17.520 1.00 96.50 70 SER A CA 1
ATOM 572 C C . SER A 1 70 ? -2.827 5.177 18.724 1.00 96.50 70 SER A C 1
ATOM 574 O O . SER A 1 70 ? -2.426 5.973 19.568 1.00 96.50 70 SER A O 1
ATOM 576 N N . SER A 1 71 ? -4.032 4.598 18.819 1.00 95.12 71 SER A N 1
ATOM 577 C CA . SER A 1 71 ? -4.915 4.770 19.982 1.00 95.12 71 SER A CA 1
ATOM 578 C C . SER A 1 71 ? -4.510 3.907 21.174 1.00 95.12 71 SER A C 1
ATOM 580 O O . SER A 1 71 ? -4.948 4.206 22.283 1.00 95.12 71 SER A O 1
ATOM 582 N N . GLN A 1 72 ? -3.705 2.861 20.933 1.00 91.69 72 GLN A N 1
ATOM 583 C CA . GLN A 1 72 ? -3.289 1.857 21.920 1.00 91.69 72 GLN A CA 1
ATOM 584 C C . GLN A 1 72 ? -4.467 1.167 22.634 1.00 91.69 72 GLN A C 1
ATOM 586 O O . GLN A 1 72 ? -4.359 0.714 23.769 1.00 91.69 72 GLN A O 1
ATOM 591 N N . GLU A 1 73 ? -5.622 1.075 21.971 1.00 93.81 73 GLU A N 1
ATOM 592 C CA . GLU A 1 73 ? -6.758 0.283 22.449 1.00 93.81 73 GLU A CA 1
ATOM 593 C C . GLU A 1 73 ? -6.507 -1.209 22.171 1.00 93.81 73 GLU A C 1
ATOM 595 O O . GLU A 1 73 ? -6.968 -1.742 21.157 1.00 93.81 73 GLU A O 1
ATOM 600 N N . ASN A 1 74 ? -5.756 -1.869 23.060 1.00 92.19 74 ASN A N 1
ATOM 601 C CA . ASN A 1 74 ? -5.279 -3.246 22.871 1.00 92.19 74 ASN A CA 1
ATOM 602 C C . ASN A 1 74 ? -6.402 -4.235 22.529 1.00 92.19 74 ASN A C 1
ATOM 604 O O . ASN A 1 74 ? -6.263 -4.963 21.551 1.00 92.19 74 ASN A O 1
ATOM 608 N N . ASP A 1 75 ? -7.554 -4.185 23.207 1.00 93.81 75 ASP A N 1
ATOM 609 C CA . ASP A 1 75 ? -8.703 -5.059 22.906 1.00 93.81 75 ASP A CA 1
ATOM 610 C C . ASP A 1 75 ? -9.191 -4.923 21.452 1.00 93.81 75 ASP A C 1
ATOM 612 O O . ASP A 1 75 ? -9.486 -5.909 20.770 1.00 93.81 75 ASP A O 1
ATOM 616 N N . THR A 1 76 ? -9.264 -3.686 20.951 1.00 95.12 76 THR A N 1
ATOM 617 C CA . THR A 1 76 ? -9.672 -3.391 19.571 1.00 95.12 76 THR A CA 1
ATOM 618 C C . THR A 1 76 ? -8.645 -3.935 18.581 1.00 95.12 76 THR A C 1
ATOM 620 O O . THR A 1 76 ? -9.005 -4.581 17.593 1.00 95.12 76 THR A O 1
ATOM 623 N N . ILE A 1 77 ? -7.361 -3.679 18.841 1.00 96.56 77 ILE A N 1
ATOM 624 C CA . ILE A 1 77 ? -6.248 -4.111 17.989 1.00 96.56 77 ILE A CA 1
ATOM 625 C C . ILE A 1 77 ? -6.172 -5.644 17.955 1.00 96.56 77 ILE A C 1
ATOM 627 O O . ILE A 1 77 ? -6.081 -6.242 16.879 1.00 96.56 77 ILE A O 1
ATOM 631 N N . PHE A 1 78 ? -6.290 -6.284 19.115 1.00 96.38 78 PHE A N 1
ATOM 632 C CA . PHE A 1 78 ? -6.282 -7.729 19.271 1.00 96.38 78 PHE A CA 1
ATOM 633 C C . PHE A 1 78 ? -7.428 -8.396 18.506 1.00 96.38 78 PHE A C 1
ATOM 635 O O . PHE A 1 78 ? -7.197 -9.359 17.773 1.00 96.38 78 PHE A O 1
ATOM 642 N N . GLU A 1 79 ? -8.651 -7.864 18.586 1.00 96.25 79 GLU A N 1
ATOM 643 C CA . GLU A 1 79 ? -9.785 -8.391 17.819 1.00 96.25 79 GLU A CA 1
ATOM 644 C C . GLU A 1 79 ? -9.586 -8.241 16.299 1.00 96.25 79 GLU A C 1
ATOM 646 O O . GLU A 1 79 ? -9.903 -9.164 15.539 1.00 96.25 79 GLU A O 1
ATOM 651 N N . ILE A 1 80 ? -8.989 -7.134 15.833 1.00 97.00 80 ILE A N 1
ATOM 652 C CA . ILE A 1 80 ? -8.608 -6.973 14.419 1.00 97.00 80 ILE A CA 1
ATOM 653 C C . ILE A 1 80 ? -7.603 -8.057 14.004 1.00 97.00 80 ILE A C 1
ATOM 655 O O . ILE A 1 80 ? -7.784 -8.684 12.954 1.00 97.00 80 ILE A O 1
ATOM 659 N N . TYR A 1 81 ? -6.572 -8.320 14.810 1.00 97.25 81 TYR A N 1
ATOM 660 C CA . TYR A 1 81 ? -5.576 -9.359 14.523 1.00 97.25 81 TYR A CA 1
ATOM 661 C C . TYR A 1 81 ? -6.183 -10.758 14.531 1.00 97.25 81 TYR A C 1
ATOM 663 O O . TYR A 1 81 ? -5.997 -11.523 13.585 1.00 97.25 81 TYR A O 1
ATOM 671 N N . LYS A 1 82 ? -6.970 -11.087 15.550 1.00 95.62 82 LYS A N 1
ATOM 672 C CA . LYS A 1 82 ? -7.636 -12.383 15.695 1.00 95.62 82 LYS A CA 1
ATOM 673 C C . LYS A 1 82 ? -8.519 -12.718 14.497 1.00 95.62 82 LYS A C 1
ATOM 675 O O . LYS A 1 82 ? -8.487 -13.842 13.994 1.00 95.62 82 LYS A O 1
ATOM 680 N N . LEU A 1 83 ? -9.300 -11.754 14.015 1.00 94.62 83 LEU A N 1
ATOM 681 C CA . LEU A 1 83 ? -10.251 -11.976 12.927 1.00 94.62 83 LEU A CA 1
ATOM 682 C C . LEU A 1 83 ? -9.630 -11.804 11.534 1.00 94.62 83 LEU A C 1
ATOM 684 O O . LEU A 1 83 ? -9.963 -12.569 10.624 1.00 94.62 83 LEU A O 1
ATOM 688 N N . GLY A 1 84 ? -8.729 -10.836 11.362 1.00 94.44 84 GLY A N 1
ATOM 689 C CA . GLY A 1 84 ? -8.054 -10.554 10.094 1.00 94.44 84 GLY A CA 1
ATOM 690 C C . GLY A 1 84 ? -6.914 -11.524 9.782 1.00 94.44 84 GLY A C 1
ATOM 691 O O . GLY A 1 84 ? -6.743 -11.945 8.637 1.00 94.44 84 GLY A O 1
ATOM 692 N N . TYR A 1 85 ? -6.188 -11.950 10.815 1.00 96.25 85 TYR A N 1
ATOM 693 C CA . TYR A 1 85 ? -4.999 -12.799 10.753 1.00 96.25 85 TYR A CA 1
ATOM 694 C C . TYR A 1 85 ? -5.196 -14.105 11.538 1.00 96.25 85 TYR A C 1
ATOM 696 O O . TYR A 1 85 ? -4.330 -14.552 12.290 1.00 96.25 85 TYR A O 1
ATOM 704 N N . LYS A 1 86 ? -6.335 -14.777 11.309 1.00 94.69 86 LYS A N 1
ATOM 705 C CA . LYS A 1 86 ? -6.716 -16.042 11.977 1.00 94.69 86 LYS A CA 1
ATOM 706 C C . LYS A 1 86 ? -5.610 -17.098 11.994 1.00 94.69 86 LYS A C 1
ATOM 708 O O . LYS A 1 86 ? -5.492 -17.850 12.954 1.00 94.69 86 LYS A O 1
ATOM 713 N N . VAL A 1 87 ? -4.817 -17.189 10.924 1.00 93.81 87 VAL A N 1
ATOM 714 C CA . VAL A 1 87 ? -3.729 -18.174 10.825 1.00 93.81 87 VAL A CA 1
ATOM 715 C C . VAL A 1 87 ? -2.618 -17.879 11.829 1.00 93.81 87 VAL A C 1
ATOM 717 O O . VAL A 1 87 ? -2.188 -18.801 12.521 1.00 93.81 87 VAL A O 1
ATOM 720 N N . ALA A 1 88 ? -2.192 -16.616 11.926 1.00 96.25 88 ALA A N 1
ATOM 721 C CA . ALA A 1 88 ? -1.228 -16.167 12.922 1.00 96.25 88 ALA A CA 1
ATOM 722 C C . ALA A 1 88 ? -1.783 -16.364 14.335 1.00 96.25 88 ALA A C 1
ATOM 724 O O . ALA A 1 88 ? -1.158 -17.051 15.137 1.00 96.25 88 ALA A O 1
ATOM 725 N N . TYR A 1 89 ? -3.001 -15.881 14.600 1.00 97.50 89 TYR A N 1
ATOM 726 C CA . TYR A 1 89 ? -3.660 -16.024 15.899 1.00 97.50 89 TYR A CA 1
ATOM 727 C C . TYR A 1 89 ? -3.736 -17.478 16.378 1.00 97.50 89 TYR A C 1
ATOM 729 O O . TYR A 1 89 ? -3.237 -17.805 17.453 1.00 97.50 89 TYR A O 1
ATOM 737 N N . ASN A 1 90 ? -4.279 -18.377 15.553 1.00 96.44 90 ASN A N 1
ATOM 738 C CA . ASN A 1 90 ? -4.408 -19.787 15.917 1.00 96.44 90 ASN A CA 1
ATOM 739 C C . ASN A 1 90 ? -3.046 -20.457 16.137 1.00 96.44 90 ASN A C 1
ATOM 741 O O . ASN A 1 90 ? -2.940 -21.365 16.956 1.00 96.44 90 ASN A O 1
ATOM 745 N N . TYR A 1 91 ? -2.013 -20.048 15.391 1.00 96.75 91 TYR A N 1
ATOM 746 C CA . TYR A 1 91 ? -0.669 -20.583 15.578 1.00 96.75 91 TYR A CA 1
ATOM 747 C C . TYR A 1 91 ? -0.075 -20.122 16.906 1.00 96.75 91 TYR A C 1
ATOM 749 O O . TYR A 1 91 ? 0.289 -20.982 17.703 1.00 96.75 91 TYR A O 1
ATOM 757 N N . ILE A 1 92 ? -0.047 -18.811 17.171 1.00 97.75 92 ILE A N 1
ATOM 758 C CA . ILE A 1 92 ? 0.500 -18.237 18.411 1.00 97.75 92 ILE A CA 1
ATOM 759 C C . ILE A 1 92 ? -0.216 -18.791 19.645 1.00 97.75 92 ILE A C 1
ATOM 761 O O . ILE A 1 92 ? 0.434 -19.167 20.615 1.00 97.75 92 ILE A O 1
ATOM 765 N N . ASN A 1 93 ? -1.539 -18.953 19.584 1.00 95.94 93 ASN A N 1
ATOM 766 C CA . ASN A 1 93 ? -2.310 -19.516 20.692 1.00 95.94 93 ASN A CA 1
ATOM 767 C C . ASN A 1 93 ? -1.959 -20.988 21.006 1.00 95.94 93 ASN A C 1
ATOM 769 O O . ASN A 1 93 ? -2.228 -21.465 22.103 1.00 95.94 93 ASN A O 1
ATOM 773 N N . SER A 1 94 ? -1.372 -21.720 20.052 1.00 95.44 94 SER A N 1
ATOM 774 C CA . SER A 1 94 ? -1.027 -23.145 20.194 1.00 95.44 94 SER A CA 1
ATOM 775 C C . SER A 1 94 ? 0.405 -23.414 20.667 1.00 95.44 94 SER A C 1
ATOM 777 O O . SER A 1 94 ? 0.793 -24.573 20.808 1.00 95.44 94 SER A O 1
ATOM 779 N N . ILE A 1 95 ? 1.206 -22.368 20.880 1.00 95.94 95 ILE A N 1
ATOM 780 C CA . ILE A 1 95 ? 2.632 -22.478 21.203 1.00 95.94 95 ILE A CA 1
ATOM 781 C C . ILE A 1 95 ? 2.995 -21.608 22.408 1.00 95.94 95 ILE A C 1
ATOM 783 O O . ILE A 1 95 ? 2.239 -20.719 22.796 1.00 95.94 95 ILE A O 1
ATOM 787 N N . GLN A 1 96 ? 4.183 -21.850 22.966 1.00 95.31 96 GLN A N 1
ATOM 788 C CA . GLN A 1 96 ? 4.768 -20.979 23.988 1.00 95.31 96 GLN A CA 1
ATOM 789 C C . GLN A 1 96 ? 5.941 -20.142 23.472 1.00 95.31 96 GLN A C 1
ATOM 791 O O . GLN A 1 96 ? 6.063 -18.985 23.856 1.00 95.31 96 GLN A O 1
ATOM 796 N N . ILE A 1 97 ? 6.758 -20.705 22.573 1.00 97.50 97 ILE A N 1
ATOM 797 C CA . ILE A 1 97 ? 7.906 -20.023 21.966 1.00 97.50 97 ILE A CA 1
ATOM 798 C C . ILE A 1 97 ? 7.691 -19.926 20.457 1.00 97.50 97 ILE A C 1
ATOM 800 O O . ILE A 1 97 ? 7.600 -20.941 19.756 1.00 97.50 97 ILE A O 1
ATOM 804 N N . PHE A 1 98 ? 7.621 -18.702 19.950 1.00 98.00 98 PHE A N 1
ATOM 805 C CA . PHE A 1 98 ? 7.442 -18.395 18.542 1.00 98.00 98 PHE A CA 1
ATOM 806 C C . PHE A 1 98 ? 8.776 -18.376 17.800 1.00 98.00 98 PHE A C 1
ATOM 808 O O . PHE A 1 98 ? 9.639 -17.539 18.053 1.00 98.00 98 PHE A O 1
ATOM 815 N N . LYS A 1 99 ? 8.913 -19.287 16.831 1.00 97.94 99 LYS A N 1
ATOM 816 C CA . LYS A 1 99 ? 9.996 -19.289 15.838 1.00 97.94 99 LYS A CA 1
ATOM 817 C C . LYS A 1 99 ? 9.432 -18.903 14.474 1.00 97.94 99 LYS A C 1
ATOM 819 O O . LYS A 1 99 ? 8.559 -19.608 13.950 1.00 97.94 99 LYS A O 1
ATOM 824 N N . VAL A 1 100 ? 9.931 -17.811 13.896 1.00 96.75 100 VAL A N 1
ATOM 825 C CA . VAL A 1 100 ? 9.466 -17.273 12.604 1.00 96.75 100 VAL A CA 1
ATOM 826 C C . VAL A 1 100 ? 9.676 -18.286 11.479 1.00 96.75 100 VAL A C 1
ATOM 828 O O . VAL A 1 100 ? 8.775 -18.504 10.671 1.00 96.75 100 VAL A O 1
ATOM 831 N N . SER A 1 101 ? 10.825 -18.959 11.457 1.00 96.50 101 SER A N 1
ATOM 832 C CA . SER A 1 101 ? 11.173 -20.010 10.493 1.00 96.50 101 SER A CA 1
ATOM 833 C C . SER A 1 101 ? 10.135 -21.139 10.446 1.00 96.50 101 SER A C 1
ATOM 835 O O . SER A 1 101 ? 9.667 -21.517 9.368 1.00 96.50 101 SER A O 1
ATOM 837 N N . ASN A 1 102 ? 9.710 -21.637 11.610 1.00 96.31 102 ASN A N 1
ATOM 838 C CA . ASN A 1 102 ? 8.684 -22.678 11.716 1.00 96.31 102 ASN A CA 1
ATOM 839 C C . ASN A 1 102 ? 7.324 -22.191 11.209 1.00 96.31 102 ASN A C 1
ATOM 841 O O . ASN A 1 102 ? 6.621 -22.919 10.503 1.00 96.31 102 ASN A O 1
ATOM 845 N N . PHE A 1 103 ? 6.956 -20.957 11.551 1.00 96.06 103 PHE A N 1
ATOM 846 C CA . PHE A 1 103 ? 5.691 -20.378 11.124 1.00 96.06 103 PHE A CA 1
ATOM 847 C C . PHE A 1 103 ? 5.645 -20.133 9.614 1.00 96.06 103 PHE A C 1
ATOM 849 O O . PHE A 1 103 ? 4.684 -20.546 8.966 1.00 96.06 103 PHE A O 1
ATOM 856 N N . LEU A 1 104 ? 6.703 -19.562 9.029 1.00 93.25 104 LEU A N 1
ATOM 857 C CA . LEU A 1 104 ? 6.809 -19.389 7.579 1.00 93.25 104 LEU A CA 1
ATOM 858 C C . LEU A 1 104 ? 6.746 -20.727 6.849 1.00 93.25 104 LEU A C 1
ATOM 860 O O . LEU A 1 104 ? 5.994 -20.852 5.887 1.00 93.25 104 LEU A O 1
ATOM 864 N N . LYS A 1 105 ? 7.449 -21.756 7.336 1.00 92.38 105 LYS A N 1
ATOM 865 C CA . LYS A 1 105 ? 7.357 -23.103 6.759 1.00 92.38 105 LYS A CA 1
ATOM 866 C C . LYS A 1 105 ? 5.911 -23.611 6.753 1.00 92.38 105 LYS A C 1
ATOM 868 O O . LYS A 1 105 ? 5.478 -24.169 5.753 1.00 92.38 105 LYS A O 1
ATOM 873 N N . LYS A 1 106 ? 5.149 -23.377 7.828 1.00 91.12 106 LYS A N 1
ATOM 874 C CA . LYS A 1 106 ? 3.722 -23.736 7.915 1.00 91.12 106 LYS A CA 1
ATOM 875 C C . LYS A 1 106 ? 2.833 -22.930 6.959 1.00 91.12 106 LYS A C 1
ATOM 877 O O . LYS A 1 106 ? 1.817 -23.451 6.506 1.00 91.12 106 LYS A O 1
ATOM 882 N N . LEU A 1 107 ? 3.158 -21.666 6.688 1.00 90.69 107 LEU A N 1
ATOM 883 C CA . LEU A 1 107 ? 2.423 -20.852 5.714 1.00 90.69 107 LEU A CA 1
ATOM 884 C C . LEU A 1 107 ? 2.706 -21.311 4.280 1.00 90.69 107 LEU A C 1
ATOM 886 O O . LEU A 1 107 ? 1.771 -21.467 3.503 1.00 90.69 107 LEU A O 1
ATOM 890 N N . LEU A 1 108 ? 3.971 -21.593 3.965 1.00 88.00 108 LEU A N 1
ATOM 891 C CA . LEU A 1 108 ? 4.425 -22.001 2.633 1.00 88.00 108 LEU A CA 1
ATOM 892 C C . LEU A 1 108 ? 3.964 -23.406 2.223 1.00 88.00 108 LEU A C 1
ATOM 894 O O . LEU A 1 108 ? 3.930 -23.708 1.037 1.00 88.00 108 LEU A O 1
ATOM 898 N N . THR A 1 109 ? 3.599 -24.272 3.173 1.00 85.94 109 THR A N 1
ATOM 899 C CA . THR A 1 109 ? 3.061 -25.612 2.879 1.00 85.94 109 THR A CA 1
ATOM 900 C C . THR A 1 109 ? 1.550 -25.633 2.633 1.00 85.94 109 THR A C 1
ATOM 902 O O . THR A 1 109 ? 0.978 -26.706 2.436 1.00 85.94 109 THR A O 1
ATOM 905 N N . ARG A 1 110 ? 0.872 -24.479 2.668 1.00 80.44 110 ARG A N 1
ATOM 906 C CA . ARG A 1 110 ? -0.566 -24.394 2.378 1.00 80.44 110 ARG A CA 1
ATOM 907 C C . ARG A 1 110 ? -0.838 -24.510 0.878 1.00 80.44 110 ARG A C 1
ATOM 909 O O . ARG A 1 110 ? -0.026 -24.111 0.056 1.00 80.44 110 ARG A O 1
ATOM 916 N N . VAL A 1 111 ? -2.015 -25.049 0.550 1.00 69.94 111 VAL A N 1
ATOM 917 C CA . VAL A 1 111 ? -2.472 -25.264 -0.836 1.00 69.94 111 VAL A CA 1
ATOM 918 C C . VAL A 1 111 ? -2.681 -23.938 -1.571 1.00 69.94 111 VAL A C 1
ATOM 920 O O . VAL A 1 111 ? -2.354 -23.832 -2.748 1.00 69.94 111 VAL A O 1
ATOM 923 N N . GLU A 1 112 ? -3.199 -22.923 -0.876 1.00 75.75 112 GLU A N 1
ATOM 924 C CA . GLU A 1 112 ? -3.296 -21.566 -1.413 1.00 75.75 112 GLU A CA 1
ATOM 925 C C . GLU A 1 112 ? -1.977 -20.816 -1.168 1.00 75.75 112 GLU A C 1
ATOM 927 O O . GLU A 1 112 ? -1.580 -20.663 -0.004 1.00 75.75 112 GLU A O 1
ATOM 932 N N . PRO A 1 113 ? -1.294 -20.352 -2.230 1.00 77.56 113 PRO A N 1
ATOM 933 C CA . PRO A 1 113 ? -0.053 -19.612 -2.086 1.00 77.56 113 PRO A CA 1
ATOM 934 C C . PRO A 1 113 ? -0.332 -18.215 -1.524 1.00 77.56 113 PRO A C 1
ATOM 936 O O . PRO A 1 113 ? -1.220 -17.506 -1.993 1.00 77.56 113 PRO A O 1
ATOM 939 N N . PHE A 1 114 ? 0.460 -17.813 -0.533 1.00 83.50 114 PHE A N 1
ATOM 940 C CA . PHE A 1 114 ? 0.464 -16.448 -0.015 1.00 83.50 114 PHE A CA 1
ATOM 941 C C . PHE A 1 114 ? 1.366 -15.570 -0.883 1.00 83.50 114 PHE A C 1
ATOM 943 O O . PHE A 1 114 ? 2.449 -15.993 -1.294 1.00 83.50 114 PHE A O 1
ATOM 950 N N . THR A 1 115 ? 0.958 -14.326 -1.107 1.00 86.75 115 THR A N 1
ATOM 951 C CA . THR A 1 115 ? 1.864 -13.296 -1.625 1.00 86.75 115 THR A CA 1
ATOM 952 C C . THR A 1 115 ? 2.930 -12.946 -0.581 1.00 86.75 115 THR A C 1
ATOM 954 O O . THR A 1 115 ? 2.741 -13.153 0.621 1.00 86.75 115 THR A O 1
ATOM 957 N N . ASN A 1 116 ? 4.055 -12.375 -1.022 1.00 86.25 116 ASN A N 1
ATOM 958 C CA . ASN A 1 116 ? 5.118 -11.938 -0.109 1.00 86.25 116 ASN A CA 1
ATOM 959 C C . ASN A 1 116 ? 4.597 -10.945 0.944 1.00 86.25 116 ASN A C 1
ATOM 961 O O . ASN A 1 116 ? 4.970 -11.040 2.111 1.00 86.25 116 ASN A O 1
ATOM 965 N N . ASP A 1 117 ? 3.695 -10.042 0.557 1.00 87.81 117 ASP A N 1
ATOM 966 C CA . ASP A 1 117 ? 3.110 -9.060 1.472 1.00 87.81 117 ASP A CA 1
ATOM 967 C C . ASP A 1 117 ? 2.213 -9.717 2.523 1.00 87.81 117 ASP A C 1
ATOM 969 O O . ASP A 1 117 ? 2.269 -9.360 3.700 1.00 87.81 117 ASP A O 1
ATOM 973 N N . GLU A 1 118 ? 1.428 -10.729 2.144 1.00 90.69 118 GLU A N 1
ATOM 974 C CA . GLU A 1 118 ? 0.620 -11.477 3.106 1.00 90.69 118 GLU A CA 1
ATOM 975 C C . GLU A 1 118 ? 1.487 -12.315 4.053 1.00 90.69 118 GLU A C 1
ATOM 977 O O . GLU A 1 118 ? 1.159 -12.415 5.238 1.00 90.69 118 GLU A O 1
ATOM 982 N N . LEU A 1 119 ? 2.592 -12.901 3.575 1.00 92.38 119 LEU A N 1
ATOM 983 C CA . LEU A 1 119 ? 3.555 -13.598 4.436 1.00 92.38 119 LEU A CA 1
ATOM 984 C C . LEU A 1 119 ? 4.166 -12.632 5.455 1.00 92.38 119 LEU A C 1
ATOM 986 O O . LEU A 1 119 ? 4.129 -12.909 6.656 1.00 92.38 119 LEU A O 1
ATOM 990 N N . ASN A 1 120 ? 4.657 -11.483 4.988 1.00 92.69 120 ASN A N 1
ATOM 991 C CA . ASN A 1 120 ? 5.231 -10.441 5.836 1.00 92.69 120 ASN A CA 1
ATOM 992 C C . ASN A 1 120 ? 4.215 -9.933 6.864 1.00 92.69 120 ASN A C 1
ATOM 994 O O . ASN A 1 120 ? 4.534 -9.844 8.049 1.00 92.69 120 ASN A O 1
ATOM 998 N N . GLY A 1 121 ? 2.974 -9.677 6.440 1.00 95.19 121 GLY A N 1
ATOM 999 C CA . GLY A 1 121 ? 1.891 -9.261 7.327 1.00 95.19 121 GLY A CA 1
ATOM 1000 C C . GLY A 1 121 ? 1.551 -10.314 8.384 1.00 95.19 121 GLY A C 1
ATOM 1001 O O . GLY A 1 121 ? 1.387 -9.975 9.554 1.00 95.19 121 GLY A O 1
ATOM 1002 N N . ASN A 1 122 ? 1.507 -11.601 8.012 1.00 96.00 122 ASN A N 1
ATOM 1003 C CA . ASN A 1 122 ? 1.256 -12.682 8.971 1.00 96.00 122 ASN A CA 1
ATOM 1004 C C . ASN A 1 122 ? 2.385 -12.806 9.996 1.00 96.00 122 ASN A C 1
ATOM 1006 O O . ASN A 1 122 ? 2.093 -12.987 11.175 1.00 96.00 122 ASN A O 1
ATOM 1010 N N . VAL A 1 123 ? 3.649 -12.720 9.572 1.00 96.38 123 VAL A N 1
ATOM 1011 C CA . VAL A 1 123 ? 4.798 -12.751 10.491 1.00 96.38 123 VAL A CA 1
ATOM 1012 C C . VAL A 1 123 ? 4.755 -11.558 11.437 1.00 96.38 123 VAL A C 1
ATOM 1014 O O . VAL A 1 123 ? 4.882 -11.739 12.645 1.00 96.38 123 VAL A O 1
ATOM 1017 N N . LEU A 1 124 ? 4.520 -10.357 10.912 1.00 96.50 124 LEU A N 1
ATOM 1018 C CA . LEU A 1 124 ? 4.489 -9.139 11.711 1.00 96.50 124 LEU A CA 1
ATOM 1019 C C . LEU A 1 124 ? 3.380 -9.176 12.770 1.00 96.50 124 LEU A C 1
ATOM 1021 O O . LEU A 1 124 ? 3.638 -8.929 13.945 1.00 96.50 124 LEU A O 1
ATOM 1025 N N . VAL A 1 125 ? 2.161 -9.553 12.371 1.00 97.50 125 VAL A N 1
ATOM 1026 C CA . VAL A 1 125 ? 1.036 -9.692 13.304 1.00 97.50 125 VAL A CA 1
ATOM 1027 C C . VAL A 1 125 ? 1.276 -10.831 14.297 1.00 97.50 125 VAL A C 1
ATOM 1029 O O . VAL A 1 125 ? 0.921 -10.691 15.462 1.00 97.50 125 VAL A O 1
ATOM 1032 N N . ALA A 1 126 ? 1.913 -11.933 13.888 1.00 97.69 126 ALA A N 1
ATOM 1033 C CA . ALA A 1 126 ? 2.287 -13.012 14.803 1.00 97.69 126 ALA A CA 1
ATOM 1034 C C . ALA A 1 126 ? 3.266 -12.534 15.889 1.00 97.69 126 ALA A C 1
ATOM 1036 O O . ALA A 1 126 ? 3.063 -12.856 17.057 1.00 97.69 126 ALA A O 1
ATOM 1037 N N . ILE A 1 127 ? 4.274 -11.727 15.531 1.00 96.38 127 ILE A N 1
ATOM 1038 C CA . ILE A 1 127 ? 5.205 -11.117 16.495 1.00 96.38 127 ILE A CA 1
ATOM 1039 C C . ILE A 1 127 ? 4.439 -10.217 17.473 1.00 96.38 127 ILE A C 1
ATOM 1041 O O . ILE A 1 127 ? 4.611 -10.349 18.682 1.00 96.38 127 ILE A O 1
ATOM 1045 N N . SER A 1 128 ? 3.544 -9.352 16.984 1.00 95.62 128 SER A N 1
ATOM 1046 C CA . SER A 1 128 ? 2.734 -8.491 17.859 1.00 95.62 128 SER A CA 1
ATOM 1047 C C . SER A 1 128 ? 1.793 -9.278 18.775 1.00 95.62 128 SER A C 1
ATOM 1049 O O . SER A 1 128 ? 1.652 -8.936 19.945 1.00 95.62 128 SER A O 1
ATOM 1051 N N . LEU A 1 129 ? 1.188 -10.358 18.275 1.00 97.12 129 LEU A N 1
ATOM 1052 C CA . LEU A 1 129 ? 0.345 -11.251 19.072 1.00 97.12 129 LEU A CA 1
ATOM 1053 C C . LEU A 1 129 ? 1.125 -11.985 20.166 1.00 97.12 129 LEU A C 1
ATOM 1055 O O . LEU A 1 129 ? 0.523 -12.335 21.174 1.00 97.12 129 LEU A O 1
ATOM 1059 N N . CYS A 1 130 ? 2.430 -12.226 19.992 1.00 96.56 130 CYS A N 1
ATOM 1060 C CA . CYS A 1 130 ? 3.245 -12.820 21.052 1.00 96.56 130 CYS A CA 1
ATOM 1061 C C . CYS A 1 130 ? 3.309 -11.908 22.278 1.00 96.56 130 CYS A C 1
ATOM 1063 O O . CYS A 1 130 ? 3.137 -12.397 23.386 1.00 96.56 130 CYS A O 1
ATOM 1065 N N . GLY A 1 131 ? 3.476 -10.596 22.081 1.00 91.94 131 GLY A N 1
ATOM 1066 C CA . GLY A 1 131 ? 3.460 -9.631 23.184 1.00 91.94 131 GLY A CA 1
ATOM 1067 C C . GLY A 1 131 ? 2.122 -9.617 23.929 1.00 91.94 131 GLY A C 1
ATOM 1068 O O . GLY A 1 131 ? 2.104 -9.717 25.148 1.00 91.94 131 GLY A O 1
ATOM 1069 N N . GLU A 1 132 ? 1.008 -9.569 23.193 1.00 93.12 132 GLU A N 1
ATOM 1070 C CA . GLU A 1 132 ? -0.344 -9.524 23.776 1.00 93.12 132 GLU A CA 1
ATOM 1071 C C . GLU A 1 132 ? -0.749 -10.831 24.484 1.00 93.12 132 GLU A C 1
ATOM 1073 O O . GLU A 1 132 ? -1.494 -10.812 25.456 1.00 93.12 132 GLU A O 1
ATOM 1078 N N . LEU A 1 133 ? -0.273 -11.983 23.998 1.00 95.56 133 LEU A N 1
ATOM 1079 C CA . LEU A 1 133 ? -0.589 -13.310 24.549 1.00 95.56 133 LEU A CA 1
ATOM 1080 C C . LEU A 1 133 ? 0.504 -13.864 25.477 1.00 95.56 133 LEU A C 1
ATOM 1082 O O . LEU A 1 133 ? 0.496 -15.066 25.762 1.00 95.56 133 LEU A O 1
ATOM 1086 N N . GLU A 1 134 ? 1.448 -13.017 25.897 1.00 95.50 134 GLU A N 1
ATOM 1087 C CA . GLU A 1 134 ? 2.571 -13.365 26.781 1.00 95.50 134 GLU A CA 1
ATOM 1088 C C . GLU A 1 134 ? 3.350 -14.607 26.293 1.00 95.50 134 GLU A C 1
ATOM 1090 O O . GLU A 1 134 ? 3.615 -15.560 27.032 1.00 95.50 134 GLU A O 1
ATOM 1095 N N . LYS A 1 135 ? 3.669 -14.627 24.993 1.00 97.25 135 LYS A N 1
ATOM 1096 C CA . LYS A 1 135 ? 4.477 -15.663 24.335 1.00 97.25 135 LYS A CA 1
ATOM 1097 C C . LYS A 1 135 ? 5.896 -15.170 24.096 1.00 97.25 135 LYS A C 1
ATOM 1099 O O . LYS A 1 135 ? 6.105 -14.029 23.686 1.00 97.25 135 LYS A O 1
ATOM 1104 N N . ASP A 1 136 ? 6.860 -16.068 24.250 1.00 97.19 136 ASP A N 1
ATOM 1105 C CA . ASP A 1 136 ? 8.258 -15.767 23.963 1.00 97.19 136 ASP A CA 1
ATOM 1106 C C . ASP A 1 136 ? 8.517 -15.789 22.455 1.00 97.19 136 ASP A C 1
ATOM 1108 O O . ASP A 1 136 ? 7.982 -16.631 21.731 1.00 97.19 136 ASP A O 1
ATOM 1112 N N . VAL A 1 137 ? 9.391 -14.907 21.973 1.00 96.94 137 VAL A N 1
ATOM 1113 C CA . VAL A 1 137 ? 9.893 -14.931 20.592 1.00 96.94 137 VAL A CA 1
ATOM 1114 C C . VAL A 1 137 ? 11.344 -15.397 20.602 1.00 96.94 137 VAL A C 1
ATOM 1116 O O . VAL A 1 137 ? 12.175 -14.858 21.330 1.00 96.94 137 VAL A O 1
ATOM 1119 N N . ASP A 1 138 ? 11.670 -16.390 19.776 1.00 97.25 138 ASP A N 1
ATOM 1120 C CA . ASP A 1 138 ? 13.046 -16.856 19.615 1.00 97.25 138 ASP A CA 1
ATOM 1121 C C . ASP A 1 138 ? 13.857 -15.863 18.769 1.00 97.25 138 ASP A C 1
ATOM 1123 O O . ASP A 1 138 ? 13.936 -15.972 17.544 1.00 97.25 138 ASP A O 1
ATOM 1127 N N . ILE A 1 139 ? 14.481 -14.891 19.436 1.00 94.75 139 ILE A N 1
ATOM 1128 C CA . ILE A 1 139 ? 15.316 -13.862 18.796 1.00 94.75 139 ILE A CA 1
ATOM 1129 C C . ILE A 1 139 ? 16.606 -14.418 18.165 1.00 94.75 139 ILE A C 1
ATOM 1131 O O . ILE A 1 139 ? 17.284 -13.706 17.419 1.00 94.75 139 ILE A O 1
ATOM 1135 N N . SER A 1 140 ? 16.960 -15.676 18.455 1.00 96.56 140 SER A N 1
ATOM 1136 C CA . SER A 1 140 ? 18.101 -16.361 17.836 1.00 96.56 140 SER A CA 1
ATOM 1137 C C . SER A 1 140 ? 17.757 -16.982 16.477 1.00 96.56 140 SER A C 1
ATOM 1139 O O . SER A 1 140 ? 18.655 -17.398 15.745 1.00 96.56 140 SER A O 1
ATOM 1141 N N . ASP A 1 141 ? 16.471 -17.024 16.107 1.00 97.25 141 ASP A N 1
ATOM 1142 C CA . ASP A 1 141 ? 16.035 -17.477 14.791 1.00 97.25 141 ASP A CA 1
ATOM 1143 C C . ASP A 1 141 ? 16.578 -16.543 13.695 1.00 97.25 141 ASP A C 1
ATOM 1145 O O . ASP A 1 141 ? 16.228 -15.364 13.613 1.00 97.25 141 ASP A O 1
ATOM 1149 N N . ILE A 1 142 ? 17.406 -17.085 12.800 1.00 96.31 142 ILE A N 1
ATOM 1150 C CA . ILE A 1 142 ? 18.029 -16.326 11.707 1.00 96.31 142 ILE A CA 1
ATOM 1151 C C . ILE A 1 142 ? 16.998 -15.663 10.785 1.00 96.31 142 ILE A C 1
ATOM 1153 O O . ILE A 1 142 ? 17.259 -14.617 10.193 1.00 96.31 142 ILE A O 1
ATOM 1157 N N . VAL A 1 143 ? 15.810 -16.261 10.656 1.00 95.88 143 VAL A N 1
ATOM 1158 C CA . VAL A 1 143 ? 14.723 -15.700 9.853 1.00 95.88 143 VAL A CA 1
ATOM 1159 C C . VAL A 1 143 ? 14.098 -14.502 10.563 1.00 95.88 143 VAL A C 1
ATOM 1161 O O . VAL A 1 143 ? 13.786 -13.514 9.904 1.00 95.88 143 VAL A O 1
ATOM 1164 N N . TYR A 1 144 ? 13.964 -14.555 11.892 1.00 96.38 144 TYR A N 1
ATOM 1165 C CA . TYR A 1 144 ? 13.518 -13.414 12.693 1.00 96.38 144 TYR A CA 1
ATOM 1166 C C . TYR A 1 144 ? 14.504 -12.246 12.575 1.00 96.38 144 TYR A C 1
ATOM 1168 O O . TYR A 1 144 ? 14.092 -11.136 12.248 1.00 96.38 144 TYR A O 1
ATOM 1176 N N . GLN A 1 145 ? 15.804 -12.505 12.751 1.00 95.50 145 GLN A N 1
ATOM 1177 C CA . GLN A 1 145 ? 16.850 -11.477 12.657 1.00 95.50 145 GLN A CA 1
ATOM 1178 C C . GLN A 1 145 ? 16.816 -10.763 11.302 1.00 95.50 145 GLN A C 1
ATOM 1180 O O . GLN A 1 145 ? 16.675 -9.544 11.249 1.00 95.50 145 GLN A O 1
ATOM 1185 N N . ARG A 1 146 ? 16.801 -11.530 10.204 1.00 95.00 146 ARG A N 1
ATOM 1186 C CA . ARG A 1 146 ? 16.685 -10.976 8.845 1.00 95.00 146 ARG A CA 1
ATOM 1187 C C . ARG A 1 146 ? 15.387 -10.208 8.625 1.00 95.00 146 ARG A C 1
ATOM 1189 O O . ARG A 1 146 ? 15.374 -9.216 7.902 1.00 95.00 146 ARG A O 1
ATOM 1196 N N . PHE A 1 147 ? 14.277 -10.674 9.193 1.00 94.44 147 PHE A N 1
ATOM 1197 C CA . PHE A 1 147 ? 13.000 -9.977 9.079 1.00 94.44 147 PHE A CA 1
ATOM 1198 C C . PHE A 1 147 ? 13.071 -8.594 9.739 1.00 94.44 147 PHE A C 1
ATOM 1200 O O . PHE A 1 147 ? 12.729 -7.602 9.101 1.00 94.44 147 PHE A O 1
ATOM 1207 N N . ILE A 1 148 ? 13.589 -8.511 10.967 1.00 94.19 148 ILE A N 1
ATOM 1208 C CA . ILE A 1 148 ? 13.753 -7.247 11.697 1.00 94.19 148 ILE A CA 1
ATOM 1209 C C . ILE A 1 148 ? 14.762 -6.317 11.005 1.00 94.19 148 ILE A C 1
ATOM 1211 O O . ILE A 1 148 ? 14.468 -5.137 10.822 1.00 94.19 148 ILE A O 1
ATOM 1215 N N . GLU A 1 149 ? 15.905 -6.835 10.546 1.00 92.31 149 GLU A N 1
ATOM 1216 C CA . GLU A 1 149 ? 16.890 -6.072 9.760 1.00 92.31 149 GLU A CA 1
ATOM 1217 C C . GLU A 1 149 ? 16.259 -5.443 8.511 1.00 92.31 149 GLU A C 1
ATOM 1219 O O . GLU A 1 149 ? 16.477 -4.266 8.218 1.00 92.31 149 GLU A O 1
ATOM 1224 N N . ASN A 1 150 ? 15.411 -6.190 7.799 1.00 90.94 150 ASN A N 1
ATOM 1225 C CA . ASN A 1 150 ? 14.698 -5.664 6.638 1.00 90.94 150 ASN A CA 1
ATOM 1226 C C . ASN A 1 150 ? 13.722 -4.537 7.005 1.00 90.94 150 ASN A C 1
ATOM 1228 O O . ASN A 1 150 ? 13.570 -3.598 6.224 1.00 90.94 150 ASN A O 1
ATOM 1232 N N . LEU A 1 151 ? 13.074 -4.587 8.172 1.00 91.94 151 LEU A N 1
ATOM 1233 C CA . LEU A 1 151 ? 12.208 -3.495 8.628 1.00 91.94 151 LEU A CA 1
ATOM 1234 C C . LEU A 1 151 ? 13.013 -2.222 8.924 1.00 91.94 151 LEU A C 1
ATOM 1236 O O . LEU A 1 151 ? 12.589 -1.139 8.518 1.00 91.94 151 LEU A O 1
ATOM 1240 N N . PHE A 1 152 ? 14.194 -2.344 9.538 1.00 90.62 152 PHE A N 1
ATOM 1241 C CA . PHE A 1 152 ? 15.115 -1.215 9.713 1.00 90.62 152 PHE A CA 1
ATOM 1242 C C . PHE A 1 152 ? 15.544 -0.622 8.369 1.00 90.62 152 PHE A C 1
ATOM 1244 O O . PHE A 1 152 ? 15.373 0.575 8.140 1.00 90.62 152 PHE A O 1
ATOM 1251 N N . LEU A 1 153 ? 16.001 -1.468 7.440 1.00 87.19 153 LEU A N 1
ATOM 1252 C CA . LEU A 1 153 ? 16.397 -1.030 6.101 1.00 87.19 153 LEU A CA 1
ATOM 1253 C C . LEU A 1 153 ? 15.254 -0.332 5.368 1.00 87.19 153 LEU A C 1
ATOM 1255 O O . LEU A 1 153 ? 15.477 0.689 4.724 1.00 87.19 153 LEU A O 1
ATOM 1259 N N . ARG A 1 154 ? 14.021 -0.847 5.460 1.00 85.94 154 ARG A N 1
ATOM 1260 C CA . ARG A 1 154 ? 12.851 -0.178 4.877 1.00 85.94 154 ARG A CA 1
ATOM 1261 C C . ARG A 1 154 ? 12.632 1.189 5.517 1.00 85.94 154 ARG A C 1
ATOM 1263 O O . ARG A 1 154 ? 12.436 2.151 4.784 1.00 85.94 154 ARG A O 1
ATOM 1270 N N . MET A 1 155 ? 12.704 1.294 6.843 1.00 84.38 155 MET A N 1
ATOM 1271 C CA . MET A 1 155 ? 12.512 2.560 7.555 1.00 84.38 155 MET A CA 1
ATOM 1272 C C . MET A 1 155 ? 13.537 3.632 7.137 1.00 84.38 155 MET A C 1
ATOM 1274 O O . MET A 1 155 ? 13.165 4.798 6.990 1.00 84.38 155 MET A O 1
ATOM 1278 N N . ASP A 1 156 ? 14.782 3.236 6.857 1.00 75.19 156 ASP A N 1
ATOM 1279 C CA . ASP A 1 156 ? 15.856 4.142 6.429 1.00 75.19 156 ASP A CA 1
ATOM 1280 C C . ASP A 1 156 ? 15.840 4.455 4.915 1.00 75.19 156 ASP A C 1
ATOM 1282 O O . ASP A 1 156 ? 16.030 5.610 4.516 1.00 75.19 156 ASP A O 1
ATOM 1286 N N . ASN A 1 157 ? 15.556 3.461 4.060 1.00 66.81 157 ASN A N 1
ATOM 1287 C CA . ASN A 1 157 ? 15.645 3.554 2.591 1.00 66.81 157 ASN A CA 1
ATOM 1288 C C . ASN A 1 157 ? 14.550 4.402 1.930 1.00 66.81 157 ASN A C 1
ATOM 1290 O O . ASN A 1 157 ? 14.620 4.692 0.733 1.00 66.81 157 ASN A O 1
ATOM 1294 N N . TYR A 1 158 ? 13.540 4.860 2.670 1.00 62.56 158 TYR A N 1
ATOM 1295 C CA . TYR A 1 158 ? 12.537 5.772 2.114 1.00 62.56 158 TYR A CA 1
ATOM 1296 C C . TYR A 1 158 ? 13.059 7.182 1.797 1.00 62.56 158 TYR A C 1
ATOM 1298 O O . TYR A 1 158 ? 12.292 8.009 1.302 1.00 62.56 158 TYR A O 1
ATOM 1306 N N . LYS A 1 159 ? 14.356 7.444 2.004 1.00 55.72 159 LYS A N 1
ATOM 1307 C CA . LYS A 1 159 ? 15.017 8.721 1.700 1.00 55.72 159 LYS A CA 1
ATOM 1308 C C . LYS A 1 159 ? 15.630 8.802 0.293 1.00 55.72 159 LYS A C 1
ATOM 1310 O O . LYS A 1 159 ? 15.744 9.908 -0.230 1.00 55.72 159 LYS A O 1
ATOM 1315 N N . ASP A 1 160 ? 15.951 7.678 -0.353 1.00 60.97 160 ASP A N 1
ATOM 1316 C CA . ASP A 1 160 ? 16.698 7.690 -1.619 1.00 60.97 160 ASP A CA 1
ATOM 1317 C C . ASP A 1 160 ? 15.791 7.572 -2.850 1.00 60.97 160 ASP A C 1
ATOM 1319 O O . ASP A 1 160 ? 15.285 6.506 -3.210 1.00 60.97 160 ASP A O 1
ATOM 1323 N N . ILE A 1 161 ? 15.612 8.698 -3.540 1.00 67.19 161 ILE A N 1
ATOM 1324 C CA . ILE A 1 161 ? 15.015 8.757 -4.876 1.00 67.19 161 ILE A CA 1
ATOM 1325 C C . ILE A 1 161 ? 16.148 8.952 -5.882 1.00 67.19 161 ILE A C 1
ATOM 1327 O O . ILE A 1 161 ? 17.010 9.815 -5.709 1.00 67.19 161 ILE A O 1
ATOM 1331 N N . LEU A 1 162 ? 16.137 8.168 -6.961 1.00 74.12 162 LEU A N 1
ATOM 1332 C CA . LEU A 1 162 ? 17.017 8.393 -8.106 1.00 74.12 162 LEU A CA 1
ATOM 1333 C C . LEU A 1 162 ? 16.690 9.747 -8.743 1.00 74.12 162 LEU A C 1
ATOM 1335 O O . LEU A 1 162 ? 15.691 9.886 -9.443 1.00 74.12 162 LEU A O 1
ATOM 1339 N N . LEU A 1 163 ? 17.538 10.740 -8.483 1.00 77.88 163 LEU A N 1
ATOM 1340 C CA . LEU A 1 163 ? 17.386 12.107 -8.969 1.00 77.88 163 LEU A CA 1
ATOM 1341 C C . LEU A 1 163 ? 18.649 12.542 -9.703 1.00 77.88 163 LEU A C 1
ATOM 1343 O O . LEU A 1 163 ? 19.759 12.415 -9.186 1.00 77.88 163 LEU A O 1
ATOM 1347 N N . ILE A 1 164 ? 18.470 13.124 -10.890 1.00 82.62 164 ILE A N 1
ATOM 1348 C CA . ILE A 1 164 ? 19.581 13.709 -11.658 1.00 82.62 164 ILE A CA 1
ATOM 1349 C C . ILE A 1 164 ? 20.249 14.850 -10.896 1.00 82.62 164 ILE A C 1
ATOM 1351 O O . ILE A 1 164 ? 21.449 15.071 -11.051 1.00 82.62 164 ILE A O 1
ATOM 1355 N N . ASP A 1 165 ? 19.485 15.584 -10.087 1.00 82.44 165 ASP A N 1
ATOM 1356 C CA . ASP A 1 165 ? 19.983 16.766 -9.380 1.00 82.44 165 ASP A CA 1
ATOM 1357 C C . ASP A 1 165 ? 21.124 16.418 -8.406 1.00 82.44 165 ASP A C 1
ATOM 1359 O O . ASP A 1 165 ? 21.994 17.252 -8.163 1.00 82.44 165 ASP A O 1
ATOM 1363 N N . ASN A 1 166 ? 21.174 15.163 -7.944 1.00 82.00 166 ASN A N 1
ATOM 1364 C CA . ASN A 1 166 ? 22.201 14.644 -7.039 1.00 82.00 166 ASN A CA 1
ATOM 1365 C C . ASN A 1 166 ? 23.469 14.162 -7.772 1.00 82.00 166 ASN A C 1
ATOM 1367 O O . ASN A 1 166 ? 24.428 13.737 -7.131 1.00 82.00 166 ASN A O 1
ATOM 1371 N N . LEU A 1 167 ? 23.490 14.195 -9.110 1.00 84.81 167 LEU A N 1
ATOM 1372 C CA . LEU A 1 167 ? 24.625 13.739 -9.909 1.00 84.81 167 LEU A CA 1
ATOM 1373 C C . LEU A 1 167 ? 25.674 14.837 -10.119 1.00 84.81 167 LEU A C 1
ATOM 1375 O O . LEU A 1 167 ? 25.380 16.033 -10.266 1.00 84.81 167 LEU A O 1
ATOM 1379 N N . ASP A 1 168 ? 26.928 14.411 -10.248 1.00 87.25 168 ASP A N 1
ATOM 1380 C CA . ASP A 1 168 ? 28.020 15.287 -10.648 1.00 87.25 168 ASP A CA 1
ATOM 1381 C C . ASP A 1 168 ? 27.805 15.862 -12.065 1.00 87.25 168 ASP A C 1
ATOM 1383 O O . ASP A 1 168 ? 26.987 15.401 -12.872 1.00 87.25 168 ASP A O 1
ATOM 1387 N N . LYS A 1 169 ? 28.534 16.939 -12.372 1.00 88.69 169 LYS A N 1
ATOM 1388 C CA . LYS A 1 169 ? 28.383 17.672 -13.636 1.00 88.69 169 LYS A CA 1
ATOM 1389 C C . LYS A 1 169 ? 28.752 16.823 -14.858 1.00 88.69 169 LYS A C 1
ATOM 1391 O O . LYS A 1 169 ? 28.176 17.042 -15.923 1.00 88.69 169 LYS A O 1
ATOM 1396 N N . ASN A 1 170 ? 29.689 15.882 -14.732 1.00 87.75 170 ASN A N 1
ATOM 1397 C CA . ASN A 1 170 ? 30.145 15.065 -15.856 1.00 87.75 170 ASN A CA 1
ATOM 1398 C C . ASN A 1 170 ? 29.091 14.023 -16.221 1.00 87.75 170 ASN A C 1
ATOM 1400 O O . ASN A 1 170 ? 28.707 13.945 -17.388 1.00 87.75 170 ASN A O 1
ATOM 1404 N N . LYS A 1 171 ? 28.523 13.332 -15.226 1.00 87.12 171 LYS A N 1
ATOM 1405 C CA . LYS A 1 171 ? 27.392 12.419 -15.450 1.00 87.12 171 LYS A CA 1
ATOM 1406 C C . LYS A 1 171 ? 26.194 13.127 -16.075 1.00 87.12 171 LYS A C 1
ATOM 1408 O O . LYS A 1 171 ? 25.625 12.628 -17.039 1.00 87.12 171 LYS A O 1
ATOM 1413 N N . ARG A 1 172 ? 25.848 14.333 -15.611 1.00 90.12 172 ARG A N 1
ATOM 1414 C CA . ARG A 1 172 ? 24.762 15.125 -16.221 1.00 90.12 172 ARG A CA 1
ATOM 1415 C C . ARG A 1 172 ? 25.028 15.477 -17.684 1.00 90.12 172 ARG A C 1
ATOM 1417 O O . ARG A 1 172 ? 24.123 15.386 -18.507 1.00 90.12 172 ARG A O 1
ATOM 1424 N N . LYS A 1 173 ? 26.264 15.849 -18.033 1.00 91.38 173 LYS A N 1
ATOM 1425 C CA . LYS A 1 173 ? 26.647 16.107 -19.432 1.00 91.38 173 LYS A CA 1
ATOM 1426 C C . LYS A 1 173 ? 26.527 14.854 -20.297 1.00 91.38 173 LYS A C 1
ATOM 1428 O O . LYS A 1 173 ? 26.005 14.950 -21.403 1.00 91.38 173 LYS A O 1
ATOM 1433 N N . MET A 1 174 ? 26.990 13.710 -19.796 1.00 90.75 174 MET A N 1
ATOM 1434 C CA . MET A 1 174 ? 26.871 12.425 -20.483 1.00 90.75 174 MET A CA 1
ATOM 1435 C C . MET A 1 174 ? 25.398 12.084 -20.751 1.00 90.75 174 MET A C 1
ATOM 1437 O O . MET A 1 174 ? 25.037 11.850 -21.900 1.00 90.75 174 MET A O 1
ATOM 1441 N N . LEU A 1 175 ? 24.525 12.171 -19.739 1.00 92.06 175 LEU A N 1
ATOM 1442 C CA . LEU A 1 175 ? 23.081 11.947 -19.904 1.00 92.06 175 LEU A CA 1
ATOM 1443 C C . LEU A 1 175 ? 22.463 12.856 -20.977 1.00 92.06 175 LEU A C 1
ATOM 1445 O O . LEU A 1 175 ? 21.709 12.373 -21.818 1.00 92.06 175 LEU A O 1
ATOM 1449 N N . SER A 1 176 ? 22.815 14.146 -20.999 1.00 92.50 176 SER A N 1
ATOM 1450 C CA . SER A 1 176 ? 22.337 15.081 -22.027 1.00 92.50 176 SER A CA 1
ATOM 1451 C C . SER A 1 176 ? 22.791 14.701 -23.440 1.00 92.50 176 SER A C 1
ATOM 1453 O O . SER A 1 176 ? 22.017 14.829 -24.386 1.00 92.50 176 SER A O 1
ATOM 1455 N N . LYS A 1 177 ? 24.029 14.220 -23.614 1.00 93.69 177 LYS A N 1
ATOM 1456 C CA . LYS A 1 177 ? 24.514 13.758 -24.925 1.00 93.69 177 LYS A CA 1
ATOM 1457 C C . LYS A 1 177 ? 23.761 12.518 -25.405 1.00 93.69 177 LYS A C 1
ATOM 1459 O O . LYS A 1 177 ? 23.367 12.458 -26.568 1.00 93.69 177 LYS A O 1
ATOM 1464 N N . ILE A 1 178 ? 23.538 11.562 -24.503 1.00 92.75 178 ILE A N 1
ATOM 1465 C CA . ILE A 1 178 ? 22.786 10.336 -24.793 1.00 92.75 178 ILE A CA 1
ATOM 1466 C C . ILE A 1 178 ? 21.351 10.686 -25.179 1.00 92.75 178 ILE A C 1
ATOM 1468 O O . ILE A 1 178 ? 20.854 10.197 -26.187 1.00 92.75 178 ILE A O 1
ATOM 1472 N N . GLU A 1 179 ? 20.704 11.582 -24.427 1.00 92.56 179 GLU A N 1
ATOM 1473 C CA . GLU A 1 179 ? 19.362 12.076 -24.740 1.00 92.56 179 GLU A CA 1
ATOM 1474 C C . GLU A 1 179 ? 19.303 12.698 -26.142 1.00 92.56 179 GLU A C 1
ATOM 1476 O O . GLU A 1 179 ? 18.405 12.373 -26.915 1.00 92.56 179 GLU A O 1
ATOM 1481 N N . LEU A 1 180 ? 20.254 13.574 -26.487 1.00 91.19 180 LEU A N 1
ATOM 1482 C CA . LEU A 1 180 ? 20.297 14.226 -27.798 1.00 91.19 180 LEU A CA 1
ATOM 1483 C C . LEU A 1 180 ? 20.444 13.212 -28.936 1.00 91.19 180 LEU A C 1
ATOM 1485 O O . LEU A 1 180 ? 19.736 13.320 -29.936 1.00 91.19 180 LEU A O 1
ATOM 1489 N N . LYS A 1 181 ? 21.326 12.218 -28.774 1.00 91.19 181 LYS A N 1
ATOM 1490 C CA . LYS A 1 181 ? 21.550 11.163 -29.770 1.00 91.19 181 LYS A CA 1
ATOM 1491 C C . LYS A 1 181 ? 20.348 10.220 -29.889 1.00 91.19 181 LYS A C 1
ATOM 14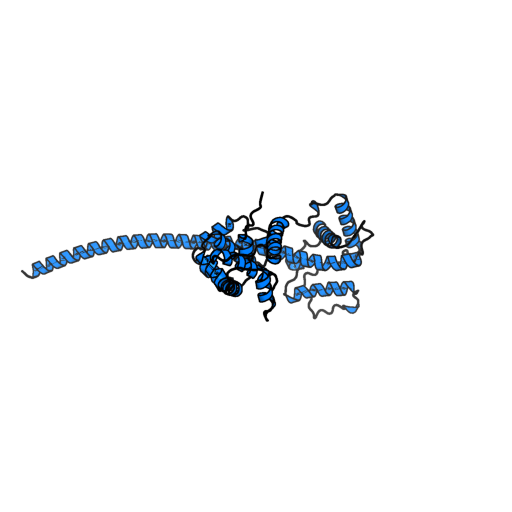93 O O . LYS A 1 181 ? 19.939 9.892 -30.996 1.00 91.19 181 LYS A O 1
ATOM 1498 N N . LEU A 1 182 ? 19.717 9.858 -28.772 1.00 88.69 182 LEU A N 1
ATOM 1499 C CA . LEU A 1 182 ? 18.469 9.089 -28.765 1.00 88.69 182 LEU A CA 1
ATOM 1500 C C . LEU A 1 182 ? 17.345 9.849 -29.488 1.00 88.69 182 LEU A C 1
ATOM 1502 O O . LEU A 1 182 ? 16.630 9.276 -30.311 1.00 88.69 182 LEU A O 1
ATOM 1506 N N . LYS A 1 183 ? 17.209 11.152 -29.209 1.00 85.56 183 LYS A N 1
ATOM 1507 C CA . LYS A 1 183 ? 16.191 12.002 -29.832 1.00 85.56 183 LYS A CA 1
ATOM 1508 C C . LYS A 1 183 ? 16.386 12.145 -31.332 1.00 85.56 183 LYS A C 1
ATOM 1510 O O . LYS A 1 183 ? 15.409 12.048 -32.068 1.00 85.56 183 LYS A O 1
ATOM 1515 N N . SER A 1 184 ? 17.621 12.366 -31.778 1.00 85.75 184 SER A N 1
ATOM 1516 C CA . SER A 1 184 ? 17.914 12.536 -33.201 1.00 85.75 184 SER A CA 1
ATOM 1517 C C . SER A 1 184 ? 17.722 11.253 -34.006 1.00 85.75 184 SER A C 1
ATOM 1519 O O . SER A 1 184 ? 17.316 11.342 -35.161 1.00 85.75 184 SER A O 1
ATOM 1521 N N . MET A 1 185 ? 17.996 10.089 -33.407 1.00 81.69 185 MET A N 1
ATOM 1522 C CA . MET A 1 185 ? 17.902 8.796 -34.084 1.00 81.69 185 MET A CA 1
ATOM 1523 C C . MET A 1 185 ? 16.484 8.218 -34.103 1.00 81.69 185 MET A C 1
ATOM 1525 O O . MET A 1 185 ? 16.090 7.671 -35.125 1.00 81.69 185 MET A O 1
ATOM 1529 N N . TYR A 1 186 ? 15.730 8.325 -33.001 1.00 73.88 186 TYR A N 1
ATOM 1530 C CA . TYR A 1 186 ? 14.508 7.523 -32.834 1.00 73.88 186 TYR A CA 1
ATOM 1531 C C . TYR A 1 186 ? 13.260 8.298 -32.399 1.00 73.88 186 TYR A C 1
ATOM 1533 O O . TYR A 1 186 ? 12.149 7.853 -32.665 1.00 73.88 186 TYR A O 1
ATOM 1541 N N . LEU A 1 187 ? 13.399 9.448 -31.725 1.00 68.69 187 LEU A N 1
ATOM 1542 C CA . LEU A 1 187 ? 12.235 10.202 -31.220 1.00 68.69 187 LEU A CA 1
ATOM 1543 C C . LEU A 1 187 ? 11.832 11.380 -32.112 1.00 68.69 187 LEU A C 1
ATOM 1545 O O . LEU A 1 187 ? 10.863 12.064 -31.793 1.00 68.69 187 LEU A O 1
ATOM 1549 N N . LYS A 1 188 ? 12.559 11.641 -33.205 1.00 67.56 188 LYS A N 1
ATOM 1550 C CA . LYS A 1 188 ? 12.287 12.770 -34.105 1.00 67.56 188 LYS A CA 1
ATOM 1551 C C . LYS A 1 188 ? 10.890 12.690 -34.733 1.00 67.56 188 LYS A C 1
ATOM 1553 O O . LYS A 1 188 ? 10.235 13.721 -34.853 1.00 67.56 188 LYS A O 1
ATOM 1558 N N . ASP A 1 189 ? 10.442 11.475 -35.043 1.00 55.66 189 ASP A N 1
ATOM 1559 C CA . ASP A 1 189 ? 9.166 11.204 -35.716 1.00 55.66 189 ASP A CA 1
ATOM 1560 C C . ASP A 1 189 ? 8.144 10.501 -34.802 1.00 55.66 189 ASP A C 1
ATOM 1562 O O . ASP A 1 189 ? 7.042 10.162 -35.232 1.00 55.66 189 ASP A O 1
ATOM 1566 N N . TYR A 1 190 ? 8.475 10.293 -33.520 1.00 62.00 190 TYR A N 1
ATOM 1567 C CA . TYR A 1 190 ? 7.547 9.683 -32.570 1.00 62.00 190 TYR A CA 1
ATOM 1568 C C . TYR A 1 190 ? 6.455 10.684 -32.175 1.00 62.00 190 TYR A C 1
ATOM 1570 O O . TYR A 1 190 ? 6.703 11.651 -31.450 1.00 62.00 190 TYR A O 1
ATOM 1578 N N . ILE A 1 191 ? 5.227 10.427 -32.625 1.00 57.47 191 ILE A N 1
ATOM 1579 C CA . ILE A 1 191 ? 4.041 11.207 -32.269 1.00 57.47 191 ILE A CA 1
ATOM 1580 C C . ILE A 1 191 ? 3.155 10.343 -31.365 1.00 57.47 191 ILE A C 1
ATOM 1582 O O . ILE A 1 191 ? 2.549 9.388 -31.850 1.00 57.47 191 ILE A O 1
ATOM 1586 N N . PRO A 1 192 ? 3.023 10.677 -30.070 1.00 58.25 192 PRO A N 1
ATOM 1587 C CA . PRO A 1 192 ? 2.065 10.009 -29.199 1.00 58.25 192 PRO A CA 1
ATOM 1588 C C . PRO A 1 192 ? 0.628 10.158 -29.742 1.00 58.25 192 PRO A C 1
ATOM 1590 O O . PRO A 1 192 ? 0.148 11.280 -29.919 1.00 58.25 192 PRO A O 1
ATOM 1593 N N . SER A 1 193 ? -0.086 9.051 -29.981 1.00 54.78 193 SER A N 1
ATOM 1594 C CA . SER A 1 193 ? -1.496 9.067 -30.409 1.00 54.78 193 SER A CA 1
ATOM 1595 C C . SER A 1 193 ? -2.499 9.205 -29.249 1.00 54.78 193 SER A C 1
ATOM 1597 O O . SER A 1 193 ? -2.605 8.353 -28.371 1.00 54.78 193 SER A O 1
ATOM 1599 N N . SER A 1 194 ? -3.332 10.248 -29.275 1.00 49.47 194 SER A N 1
ATOM 1600 C CA . SER A 1 194 ? -4.421 10.473 -28.303 1.00 49.47 194 SER A CA 1
ATOM 1601 C C . SER A 1 194 ? -5.696 9.652 -28.559 1.00 49.47 194 SER A C 1
ATOM 1603 O O . SER A 1 194 ? -6.676 9.777 -27.812 1.00 49.47 194 SER A O 1
ATOM 1605 N N . TYR A 1 195 ? -5.720 8.846 -29.620 1.00 48.38 195 TYR A N 1
ATOM 1606 C CA . TYR A 1 195 ? -6.879 8.056 -30.023 1.00 48.38 195 TYR A CA 1
ATOM 1607 C C . TYR A 1 195 ? -6.678 6.589 -29.655 1.00 48.38 195 TYR A C 1
ATOM 1609 O O . TYR A 1 195 ? -5.634 6.016 -29.962 1.00 48.38 195 TYR A O 1
ATOM 1617 N N . VAL A 1 196 ? -7.706 5.990 -29.042 1.00 50.44 196 VAL A N 1
ATOM 1618 C CA . VAL A 1 196 ? -7.869 4.531 -28.980 1.00 50.44 196 VAL A CA 1
ATOM 1619 C C . VAL A 1 196 ? -7.821 4.041 -30.422 1.00 50.44 196 VAL A C 1
ATOM 1621 O O . VAL A 1 196 ? -8.635 4.475 -31.241 1.00 50.44 196 VAL A O 1
ATOM 1624 N N . ILE A 1 197 ? -6.822 3.225 -30.755 1.00 51.72 197 ILE A N 1
ATOM 1625 C CA . ILE A 1 197 ? -6.700 2.676 -32.104 1.00 51.72 197 ILE A CA 1
ATOM 1626 C C . ILE A 1 197 ? -7.944 1.827 -32.352 1.00 51.72 197 ILE A C 1
ATOM 1628 O O . ILE A 1 197 ? -8.175 0.833 -31.665 1.00 51.72 197 ILE A O 1
ATOM 1632 N N . ASN A 1 198 ? -8.765 2.248 -33.312 1.00 46.97 198 ASN A N 1
ATOM 1633 C CA . ASN A 1 198 ? -9.894 1.449 -33.743 1.00 46.97 198 ASN A CA 1
ATOM 1634 C C . ASN A 1 198 ? -9.333 0.240 -34.499 1.00 46.97 198 ASN A C 1
ATOM 1636 O O . ASN A 1 198 ? -8.642 0.423 -35.503 1.00 46.97 198 ASN A O 1
ATOM 1640 N N . ILE A 1 199 ? -9.590 -0.969 -34.002 1.00 50.31 199 ILE A N 1
ATOM 1641 C CA . ILE A 1 199 ? -9.067 -2.225 -34.569 1.00 50.31 199 ILE A CA 1
ATOM 1642 C C . ILE A 1 199 ? -9.525 -2.395 -36.031 1.00 50.31 199 ILE A C 1
ATOM 1644 O O . ILE A 1 199 ? -8.797 -2.964 -36.837 1.00 50.31 199 ILE A O 1
ATOM 1648 N N . ASP A 1 200 ? -10.665 -1.798 -36.399 1.00 49.47 200 ASP A N 1
ATOM 1649 C CA . ASP A 1 200 ? -11.197 -1.790 -37.769 1.00 49.47 200 ASP A CA 1
ATOM 1650 C C . ASP A 1 200 ? -10.526 -0.767 -38.703 1.00 49.47 200 ASP A C 1
ATOM 1652 O O . ASP A 1 200 ? -10.801 -0.739 -39.904 1.00 49.47 200 ASP A O 1
ATOM 1656 N N . SER A 1 201 ? -9.647 0.101 -38.189 1.00 53.06 201 SER A N 1
ATOM 1657 C CA . SER A 1 201 ? -8.880 1.009 -39.043 1.00 53.06 201 SER A CA 1
ATOM 1658 C C . SER A 1 201 ? -7.689 0.262 -39.639 1.00 53.06 201 SER A C 1
ATOM 1660 O O . SER A 1 201 ? -6.721 -0.062 -38.955 1.00 53.06 201 SER A O 1
ATOM 1662 N N . SER A 1 202 ? -7.780 -0.019 -40.936 1.00 47.16 202 SER A N 1
ATOM 1663 C CA . SER A 1 202 ? -6.786 -0.686 -41.776 1.00 47.16 202 SER A CA 1
ATOM 1664 C C . SER A 1 202 ? -5.458 0.087 -41.850 1.00 47.16 202 SER A C 1
ATOM 1666 O O . SER A 1 202 ? -5.109 0.655 -42.887 1.00 47.16 202 SER A O 1
ATOM 1668 N N . LYS A 1 203 ? -4.697 0.160 -40.756 1.00 58.16 203 LYS A N 1
ATOM 1669 C CA . LYS A 1 203 ? -3.276 0.497 -40.839 1.00 58.16 203 LYS A CA 1
ATOM 1670 C C . LYS A 1 203 ? -2.562 -0.731 -41.380 1.00 58.16 203 LYS A C 1
ATOM 1672 O O . LYS A 1 203 ? -2.643 -1.805 -40.790 1.00 58.16 203 LYS A O 1
ATOM 1677 N N . ASN A 1 204 ? -1.884 -0.575 -42.514 1.00 61.00 204 ASN A N 1
ATOM 1678 C CA . ASN A 1 204 ? -1.090 -1.645 -43.095 1.00 61.00 204 ASN A CA 1
ATOM 1679 C C . ASN A 1 204 ? 0.160 -1.844 -42.227 1.00 61.00 204 ASN A C 1
ATOM 1681 O O . ASN A 1 204 ? 1.196 -1.220 -42.435 1.00 61.00 204 ASN A O 1
ATOM 1685 N N . TYR A 1 205 ? 0.032 -2.655 -41.177 1.00 68.56 205 TYR A N 1
ATOM 1686 C CA . TYR A 1 205 ? 1.123 -2.937 -40.245 1.00 68.56 205 TYR A CA 1
ATOM 1687 C C . TYR A 1 205 ? 2.259 -3.721 -40.909 1.00 68.56 205 TYR A C 1
ATOM 1689 O O . TYR A 1 205 ? 3.330 -3.821 -40.325 1.00 68.56 205 TYR A O 1
ATOM 1697 N N . GLU A 1 206 ? 2.053 -4.274 -42.106 1.00 73.25 206 GLU A N 1
ATOM 1698 C CA . GLU A 1 206 ? 3.045 -5.065 -42.837 1.00 73.25 206 GLU A CA 1
ATOM 1699 C C . GLU A 1 206 ? 4.334 -4.278 -43.107 1.00 73.25 206 GLU A C 1
ATOM 1701 O O . GLU A 1 206 ? 5.417 -4.810 -42.850 1.00 73.25 206 GLU A O 1
ATOM 1706 N N . ASP A 1 207 ? 4.205 -2.997 -43.469 1.00 77.31 207 ASP A N 1
ATOM 1707 C CA . ASP A 1 207 ? 5.308 -2.109 -43.864 1.00 77.31 207 ASP A CA 1
ATOM 1708 C C . ASP A 1 207 ? 6.120 -1.550 -42.681 1.00 77.31 207 ASP A C 1
ATOM 1710 O O . ASP A 1 207 ? 7.170 -0.938 -42.876 1.00 77.31 207 ASP A O 1
ATOM 1714 N N . LEU A 1 208 ? 5.664 -1.765 -41.441 1.00 73.38 208 LEU A N 1
ATOM 1715 C CA . LEU A 1 208 ? 6.385 -1.319 -40.250 1.00 73.38 208 LEU A CA 1
ATOM 1716 C C . LEU A 1 208 ? 7.612 -2.195 -39.968 1.00 73.38 208 LEU A C 1
ATOM 1718 O O . LEU A 1 208 ? 7.573 -3.432 -40.064 1.00 73.38 208 LEU A O 1
ATOM 1722 N N . THR A 1 209 ? 8.688 -1.558 -39.513 1.00 77.75 209 THR A N 1
ATOM 1723 C CA . THR A 1 209 ? 9.854 -2.245 -38.954 1.00 77.75 209 THR A CA 1
ATOM 1724 C C . THR A 1 209 ? 9.466 -3.059 -37.718 1.00 77.75 209 THR A C 1
ATOM 1726 O O . THR A 1 209 ? 8.438 -2.834 -37.075 1.00 77.75 209 THR A O 1
ATOM 1729 N N . PHE A 1 210 ? 10.310 -4.025 -37.346 1.00 79.06 210 PHE A N 1
ATOM 1730 C CA . PHE A 1 210 ? 10.102 -4.832 -36.140 1.00 79.06 210 PHE A CA 1
ATOM 1731 C C . PHE A 1 210 ? 9.903 -3.966 -34.885 1.00 79.06 210 PHE A C 1
ATOM 1733 O O . PHE A 1 210 ? 9.008 -4.217 -34.081 1.00 79.06 210 PHE A O 1
ATOM 1740 N N . LEU A 1 211 ? 10.709 -2.915 -34.755 1.00 71.25 211 LEU A N 1
ATOM 1741 C CA . LEU A 1 211 ? 10.679 -1.983 -33.637 1.00 71.25 211 LEU A CA 1
ATOM 1742 C C . LEU A 1 211 ? 9.389 -1.146 -33.608 1.00 71.25 211 LEU A C 1
ATOM 1744 O O . LEU A 1 211 ? 8.772 -1.000 -32.556 1.00 71.25 211 LEU A O 1
ATOM 1748 N N . GLU A 1 212 ? 8.930 -0.657 -34.760 1.00 72.69 212 GLU A N 1
ATOM 1749 C CA . GLU A 1 212 ? 7.663 0.080 -34.865 1.00 72.69 212 GLU A CA 1
ATOM 1750 C C . GLU A 1 212 ? 6.451 -0.806 -34.564 1.00 72.69 212 GLU A C 1
ATOM 1752 O O . GLU A 1 212 ? 5.522 -0.359 -33.894 1.00 72.69 212 GLU A O 1
ATOM 1757 N N . LYS A 1 213 ? 6.469 -2.079 -34.986 1.00 76.69 213 LYS A N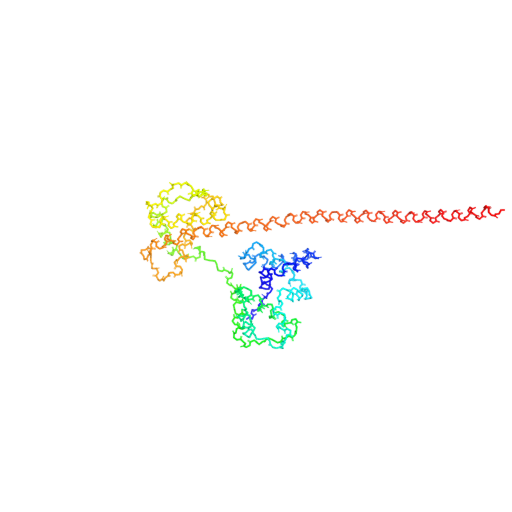 1
ATOM 1758 C CA . LYS A 1 213 ? 5.430 -3.063 -34.634 1.00 76.69 213 LYS A CA 1
ATOM 1759 C C . LYS A 1 213 ? 5.352 -3.284 -33.124 1.00 76.69 213 LYS A C 1
ATOM 1761 O O . LYS A 1 213 ? 4.254 -3.329 -32.573 1.00 76.69 213 LYS A O 1
ATOM 1766 N N . GLN A 1 214 ? 6.500 -3.392 -32.450 1.00 75.06 214 GLN A N 1
ATOM 1767 C CA . GLN A 1 214 ? 6.546 -3.529 -30.990 1.00 75.06 214 GLN A CA 1
ATOM 1768 C C . GLN A 1 214 ? 5.949 -2.311 -30.280 1.00 75.06 214 GLN A C 1
ATOM 1770 O O . GLN A 1 214 ? 5.153 -2.473 -29.358 1.00 75.06 214 GLN A O 1
ATOM 1775 N N . ILE A 1 215 ? 6.287 -1.104 -30.735 1.00 71.62 215 ILE A N 1
ATOM 1776 C CA . ILE A 1 215 ? 5.761 0.146 -30.176 1.00 71.62 215 ILE A CA 1
ATOM 1777 C C . ILE A 1 215 ? 4.256 0.266 -30.421 1.00 71.62 215 ILE A C 1
ATOM 1779 O O . ILE A 1 215 ? 3.507 0.532 -29.487 1.00 71.62 215 ILE A O 1
ATOM 1783 N N . ALA A 1 216 ? 3.795 -0.005 -31.644 1.00 73.56 216 ALA A N 1
ATOM 1784 C CA . ALA A 1 216 ? 2.373 0.017 -31.974 1.00 73.56 216 ALA A CA 1
ATOM 1785 C C . ALA A 1 216 ? 1.561 -0.974 -31.120 1.00 73.56 216 ALA A C 1
ATOM 1787 O O . ALA A 1 216 ? 0.406 -0.709 -30.800 1.00 73.56 216 ALA A O 1
ATOM 1788 N N . GLY A 1 217 ? 2.162 -2.098 -30.715 1.00 76.69 217 GLY A N 1
ATOM 1789 C CA . GLY A 1 217 ? 1.561 -3.040 -29.772 1.00 76.69 217 GLY A CA 1
ATOM 1790 C C . GLY A 1 217 ? 1.301 -2.444 -28.382 1.00 76.69 217 GLY A C 1
ATOM 1791 O O . GLY A 1 217 ? 0.293 -2.776 -27.761 1.00 76.69 217 GLY A O 1
ATOM 1792 N N . LEU A 1 218 ? 2.161 -1.538 -27.900 1.00 76.06 218 LEU A N 1
ATOM 1793 C CA . LEU A 1 218 ? 1.998 -0.889 -26.591 1.00 76.06 218 LEU A CA 1
ATOM 1794 C C . LEU A 1 218 ? 0.781 0.044 -26.555 1.00 76.06 218 LEU A C 1
ATOM 1796 O O . LEU A 1 218 ? 0.082 0.089 -25.541 1.00 76.06 218 LEU A O 1
ATOM 1800 N N . ASP A 1 219 ? 0.459 0.706 -27.670 1.00 71.94 219 ASP A N 1
ATOM 1801 C CA . ASP A 1 219 ? -0.744 1.543 -27.778 1.00 71.94 219 ASP A CA 1
ATOM 1802 C C . ASP A 1 219 ? -2.030 0.730 -27.528 1.00 71.94 219 ASP A C 1
ATOM 1804 O O . ASP A 1 219 ? -2.990 1.236 -26.939 1.00 71.94 219 ASP A O 1
ATOM 1808 N N . TYR A 1 220 ? -2.052 -0.553 -27.910 1.00 75.44 220 TYR A N 1
ATOM 1809 C CA . TYR A 1 220 ? -3.189 -1.443 -27.655 1.00 75.44 220 TYR A CA 1
ATOM 1810 C C . TYR A 1 220 ? -3.330 -1.856 -26.189 1.00 75.44 220 TYR A C 1
ATOM 1812 O O . TYR A 1 220 ? -4.444 -2.152 -25.760 1.00 75.44 220 TYR A O 1
ATOM 1820 N N . VAL A 1 221 ? -2.251 -1.837 -25.399 1.00 79.81 221 VAL A N 1
ATOM 1821 C CA . VAL A 1 221 ? -2.306 -2.199 -23.973 1.00 79.81 221 VAL A CA 1
ATOM 1822 C C . VAL A 1 221 ? -3.232 -1.250 -23.218 1.00 79.81 221 VAL A C 1
ATOM 1824 O O . VAL A 1 221 ? -4.080 -1.695 -22.452 1.00 79.81 221 VAL A O 1
ATOM 1827 N N . SER A 1 222 ? -3.130 0.055 -23.483 1.00 74.94 222 SER A N 1
ATOM 1828 C CA . SER A 1 222 ? -3.983 1.052 -22.821 1.00 74.94 222 SER A CA 1
ATOM 1829 C C . SER A 1 222 ? -5.461 0.920 -23.239 1.00 74.94 222 SER A C 1
ATOM 1831 O O . SER A 1 222 ? -6.363 1.190 -22.444 1.00 74.94 222 SER A O 1
ATOM 1833 N N . ASN A 1 223 ? -5.724 0.420 -24.454 1.00 74.25 223 ASN A N 1
ATOM 1834 C CA . ASN A 1 223 ? -7.085 0.174 -24.940 1.00 74.25 223 ASN A CA 1
ATOM 1835 C C . ASN A 1 223 ? -7.793 -0.955 -24.178 1.00 74.25 223 ASN A C 1
ATOM 1837 O O . ASN A 1 223 ? -9.017 -0.907 -24.075 1.00 74.25 223 ASN A O 1
ATOM 1841 N N . LEU A 1 224 ? -7.057 -1.928 -23.623 1.00 82.31 224 LEU A N 1
ATOM 1842 C CA . LEU A 1 224 ? -7.643 -3.013 -22.822 1.00 82.31 224 LEU A CA 1
ATOM 1843 C C . LEU A 1 224 ? -8.390 -2.480 -21.592 1.00 82.31 224 LEU A C 1
ATOM 1845 O O . LEU A 1 224 ? -9.428 -3.020 -21.225 1.00 82.31 224 LEU A O 1
ATOM 1849 N N . GLU A 1 225 ? -7.904 -1.382 -21.013 1.00 84.69 225 GLU A N 1
ATOM 1850 C CA . GLU A 1 225 ? -8.521 -0.716 -19.860 1.00 84.69 225 GLU A CA 1
ATOM 1851 C C . GLU A 1 225 ? -9.444 0.448 -20.272 1.00 84.69 225 GLU A C 1
ATOM 1853 O O . GLU A 1 225 ? -10.022 1.127 -19.424 1.00 84.69 225 GLU A O 1
ATOM 1858 N N . GLY A 1 226 ? -9.579 0.720 -21.577 1.00 81.31 226 GLY A N 1
ATOM 1859 C CA . GLY A 1 226 ? -10.394 1.819 -22.101 1.00 81.31 226 GLY A CA 1
ATOM 1860 C C . GLY A 1 226 ? -9.852 3.222 -21.795 1.00 81.31 226 GLY A C 1
ATOM 1861 O O . GLY A 1 226 ? -10.611 4.192 -21.841 1.00 81.31 226 GLY A O 1
ATOM 1862 N N . ILE A 1 227 ? -8.555 3.364 -21.490 1.00 80.50 227 ILE A N 1
ATOM 1863 C CA . ILE A 1 227 ? -7.929 4.650 -21.140 1.00 80.50 227 ILE A CA 1
ATOM 1864 C C . ILE A 1 227 ? -6.829 4.985 -22.153 1.00 80.50 227 ILE A C 1
ATOM 1866 O O . ILE A 1 227 ? -6.074 4.123 -22.572 1.00 80.50 227 ILE A O 1
ATOM 1870 N N . SER A 1 228 ? -6.691 6.255 -22.540 1.00 77.94 228 SER A N 1
ATOM 1871 C CA . SER A 1 228 ? -5.568 6.721 -23.369 1.00 77.94 228 SER A CA 1
ATOM 1872 C C . SER A 1 228 ? -4.568 7.491 -22.513 1.00 77.94 228 SER A C 1
ATOM 1874 O O . SER A 1 228 ? -4.897 8.567 -22.006 1.00 77.94 228 SER A O 1
ATOM 1876 N N . ILE A 1 229 ? -3.333 6.988 -22.405 1.00 75.25 229 ILE A N 1
ATOM 1877 C CA . ILE A 1 229 ? -2.255 7.651 -21.653 1.00 75.25 229 ILE A CA 1
ATOM 1878 C C . ILE A 1 229 ? -2.048 9.099 -22.113 1.00 75.25 229 ILE A C 1
ATOM 1880 O O . ILE A 1 229 ? -1.894 10.005 -21.299 1.00 75.25 229 ILE A O 1
ATOM 1884 N N . ILE A 1 230 ? -2.146 9.357 -23.414 1.00 73.81 230 ILE A N 1
ATOM 1885 C CA . ILE A 1 230 ? -1.924 10.688 -23.987 1.00 73.81 230 ILE A CA 1
ATOM 1886 C C . ILE A 1 230 ? -3.054 11.658 -23.657 1.00 73.81 230 ILE A C 1
ATOM 1888 O O . ILE A 1 230 ? -2.791 12.841 -23.445 1.00 73.81 230 ILE A O 1
ATOM 1892 N N . ARG A 1 231 ? -4.297 11.177 -23.529 1.00 76.00 231 ARG A N 1
ATOM 1893 C CA . ARG A 1 231 ? -5.398 12.006 -23.013 1.00 76.00 231 ARG A CA 1
ATOM 1894 C C . ARG A 1 231 ? -5.205 12.362 -21.543 1.00 76.00 231 ARG A C 1
ATOM 1896 O O . ARG A 1 231 ? -5.520 13.483 -21.161 1.00 76.00 231 ARG A O 1
ATOM 1903 N N . VAL A 1 232 ? -4.679 11.434 -20.741 1.00 79.69 232 VAL A N 1
ATOM 1904 C CA . VAL A 1 232 ? -4.421 11.666 -19.310 1.00 79.69 232 VAL A CA 1
ATOM 1905 C C . VAL A 1 232 ? -3.234 12.618 -19.112 1.00 79.69 232 VAL A C 1
ATOM 1907 O O . VAL A 1 232 ? -3.285 13.508 -18.270 1.00 79.69 232 VAL A O 1
ATOM 1910 N N . VAL A 1 233 ? -2.165 12.463 -19.896 1.00 75.81 233 VAL A N 1
ATOM 1911 C CA . VAL A 1 233 ? -0.909 13.210 -19.721 1.00 75.81 233 VAL A CA 1
ATOM 1912 C C . VAL A 1 233 ? -0.911 14.571 -20.426 1.00 75.81 233 VAL A C 1
ATOM 1914 O O . VAL A 1 233 ? -0.273 15.515 -19.950 1.00 75.81 233 VAL A O 1
ATOM 1917 N N . GLY A 1 234 ? -1.604 14.697 -21.559 1.00 71.06 234 GLY A N 1
ATOM 1918 C CA . GLY A 1 234 ? -1.641 15.918 -22.363 1.00 71.06 234 GLY A CA 1
ATOM 1919 C C . GLY A 1 234 ? -0.314 16.228 -23.071 1.00 71.06 234 GLY A C 1
ATOM 1920 O O . GLY A 1 234 ? 0.431 15.335 -23.463 1.00 71.06 234 GLY A O 1
ATOM 1921 N N . LYS A 1 235 ? -0.001 17.521 -23.250 1.00 66.44 235 LYS A N 1
ATOM 1922 C CA . LYS A 1 235 ? 1.180 18.007 -24.005 1.00 66.44 235 LYS A CA 1
ATOM 1923 C C . LYS A 1 235 ? 2.520 17.851 -23.269 1.00 66.44 235 LYS A C 1
ATOM 1925 O O . LYS A 1 235 ? 3.560 18.223 -23.797 1.00 66.44 235 LYS A O 1
ATOM 1930 N N . ASP A 1 236 ? 2.499 17.334 -22.047 1.00 65.69 236 ASP A N 1
ATOM 1931 C CA . ASP A 1 236 ? 3.615 17.376 -21.096 1.00 65.69 236 ASP A CA 1
ATOM 1932 C C . ASP A 1 236 ? 4.571 16.163 -21.198 1.00 65.69 236 ASP A C 1
ATOM 1934 O O . ASP A 1 236 ? 5.315 15.861 -20.254 1.00 65.69 236 ASP A O 1
ATOM 1938 N N . ILE A 1 237 ? 4.529 15.463 -22.337 1.00 67.12 237 ILE A N 1
ATOM 1939 C CA . ILE A 1 237 ? 5.314 14.263 -22.657 1.00 67.12 237 ILE A CA 1
ATOM 1940 C C . ILE A 1 237 ? 6.737 14.689 -23.092 1.00 67.12 237 ILE A C 1
ATOM 1942 O O . ILE A 1 237 ? 6.919 15.753 -23.678 1.00 67.12 237 ILE A O 1
ATOM 1946 N N . PHE A 1 238 ? 7.765 13.887 -22.796 1.00 71.44 238 PHE A N 1
ATOM 1947 C CA . PHE A 1 238 ? 9.158 14.060 -23.261 1.00 71.44 238 PHE A CA 1
ATOM 1948 C C . PHE A 1 238 ? 9.976 15.228 -22.682 1.00 71.44 238 PHE A C 1
ATOM 1950 O O . PHE A 1 238 ? 10.956 15.672 -2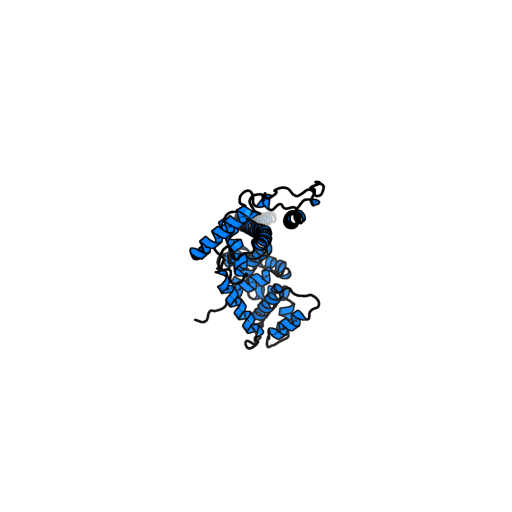3.294 1.00 71.44 238 PHE A O 1
ATOM 1957 N N . LYS A 1 239 ? 9.668 15.705 -21.469 1.00 82.00 239 LYS A N 1
ATOM 1958 C CA . LYS A 1 239 ? 10.550 16.675 -20.788 1.00 82.00 239 LYS A CA 1
ATOM 1959 C C . LYS A 1 239 ? 11.961 16.091 -20.629 1.00 82.00 239 LYS A C 1
ATOM 1961 O O . LYS A 1 239 ? 12.109 14.990 -20.102 1.00 82.00 239 LYS A O 1
ATOM 1966 N N . SER A 1 240 ? 12.997 16.841 -21.018 1.00 86.69 240 SER A N 1
ATOM 1967 C CA . SER A 1 240 ? 14.396 16.369 -21.031 1.00 86.69 240 SER A CA 1
ATOM 1968 C C . SER A 1 240 ? 14.843 15.730 -19.721 1.00 86.69 240 SER A C 1
ATOM 1970 O O . SER A 1 240 ? 15.327 14.603 -19.723 1.00 86.69 240 SER A O 1
ATOM 1972 N N . LYS A 1 241 ? 14.569 16.381 -18.583 1.00 87.69 241 LYS A N 1
ATOM 1973 C CA . LYS A 1 241 ? 14.871 15.825 -17.254 1.00 87.69 241 LYS A CA 1
ATOM 1974 C C . LYS A 1 241 ? 14.266 14.430 -17.049 1.00 87.69 241 LYS A C 1
ATOM 1976 O O . LYS A 1 241 ? 14.915 13.552 -16.496 1.00 87.69 241 LYS A O 1
ATOM 1981 N N . GLN A 1 242 ? 13.039 14.210 -17.524 1.00 86.56 242 GLN A N 1
ATOM 1982 C CA . GLN A 1 242 ? 12.353 12.932 -17.353 1.00 86.56 242 GLN A CA 1
ATOM 1983 C C . GLN A 1 242 ? 12.988 11.834 -18.207 1.00 86.56 242 GLN A C 1
ATOM 1985 O O . GLN A 1 242 ? 13.180 10.724 -17.720 1.00 86.56 242 GLN A O 1
ATOM 1990 N N . ILE A 1 243 ? 13.356 12.153 -19.449 1.00 88.25 243 ILE A N 1
ATOM 1991 C CA . ILE A 1 243 ? 14.054 11.215 -20.338 1.00 88.25 243 ILE A CA 1
ATOM 1992 C C . ILE A 1 243 ? 15.422 10.864 -19.752 1.00 88.25 243 ILE A C 1
ATOM 1994 O O . ILE A 1 243 ? 15.765 9.691 -19.659 1.00 88.25 243 ILE A O 1
ATOM 1998 N N . GLN A 1 244 ? 16.177 11.856 -19.283 1.00 91.38 244 GLN A N 1
ATOM 1999 C CA . GLN A 1 244 ? 17.480 11.629 -18.665 1.00 91.38 244 GLN A CA 1
ATOM 2000 C C . GLN A 1 244 ? 17.393 10.762 -17.395 1.00 91.38 244 GLN A C 1
ATOM 2002 O O . GLN A 1 244 ? 18.298 9.975 -17.140 1.00 91.38 244 GLN A O 1
ATOM 2007 N N . GLU A 1 245 ? 16.319 10.861 -16.603 1.00 90.88 245 GLU A N 1
ATOM 2008 C CA . GLU A 1 245 ? 16.126 10.035 -15.397 1.00 90.88 245 GLU A CA 1
ATOM 2009 C C . GLU A 1 245 ? 15.813 8.582 -15.770 1.00 90.88 245 GLU A C 1
ATOM 2011 O O . GLU A 1 245 ? 16.227 7.654 -15.073 1.00 90.88 245 GLU A O 1
ATOM 2016 N N . LEU A 1 246 ? 15.121 8.372 -16.893 1.00 91.25 246 LEU A N 1
ATOM 2017 C CA . LEU A 1 246 ? 14.897 7.039 -17.448 1.00 91.25 246 LEU A CA 1
ATOM 2018 C C . LEU A 1 246 ? 16.191 6.457 -18.024 1.00 91.25 246 LEU A C 1
ATOM 2020 O O . LEU A 1 246 ? 16.505 5.307 -17.735 1.00 91.25 246 LEU A O 1
ATOM 2024 N N . ILE A 1 247 ? 16.989 7.258 -18.739 1.00 91.94 247 ILE A N 1
ATOM 2025 C CA . ILE A 1 247 ? 18.337 6.861 -19.177 1.00 91.94 247 ILE A CA 1
ATOM 2026 C C . ILE A 1 247 ? 19.182 6.483 -17.956 1.00 91.94 247 ILE A C 1
ATOM 2028 O O . ILE A 1 247 ? 19.779 5.417 -17.935 1.00 91.94 247 ILE A O 1
ATOM 2032 N N . LEU A 1 248 ? 19.192 7.298 -16.898 1.00 90.88 248 LEU A N 1
ATOM 2033 C CA . LEU A 1 248 ? 19.912 6.985 -15.662 1.00 90.88 248 LEU A CA 1
ATOM 2034 C C . LEU A 1 248 ? 19.451 5.657 -15.042 1.00 90.88 248 LEU A C 1
ATOM 2036 O O . LEU A 1 248 ? 20.280 4.880 -14.574 1.00 90.88 248 LEU A O 1
ATOM 2040 N N . SER A 1 249 ? 18.142 5.400 -15.044 1.00 90.31 249 SER A N 1
ATOM 2041 C CA . SER A 1 249 ? 17.563 4.151 -14.532 1.00 90.31 249 SER A CA 1
ATOM 2042 C C . SER A 1 249 ? 18.022 2.943 -15.348 1.00 90.31 249 SER A C 1
ATOM 2044 O O . SER A 1 249 ? 18.413 1.938 -14.763 1.00 90.31 249 SER A O 1
ATOM 2046 N N . TYR A 1 250 ? 18.051 3.074 -16.679 1.00 91.88 250 TYR A N 1
ATOM 2047 C CA . TYR A 1 250 ? 18.626 2.078 -17.581 1.00 91.88 250 TYR A CA 1
ATOM 2048 C C . TYR A 1 250 ? 20.101 1.832 -17.251 1.00 91.88 250 TYR A C 1
ATOM 2050 O O . TYR A 1 250 ? 20.479 0.708 -16.943 1.00 91.88 250 TYR A O 1
ATOM 2058 N N . LEU A 1 251 ? 20.924 2.887 -17.224 1.00 89.19 251 LEU A N 1
ATOM 2059 C CA . LEU A 1 251 ? 22.368 2.789 -16.993 1.00 89.19 251 LEU A CA 1
ATOM 2060 C C . LEU A 1 251 ? 22.722 2.186 -15.627 1.00 89.19 251 LEU A C 1
ATOM 2062 O O . LEU A 1 251 ? 23.759 1.550 -15.510 1.00 89.19 251 LEU A O 1
ATOM 2066 N N . LYS A 1 252 ? 21.885 2.357 -14.595 1.00 86.38 252 LYS A N 1
ATOM 2067 C CA . LYS A 1 252 ? 22.168 1.865 -13.234 1.00 86.38 252 LYS A CA 1
ATOM 2068 C C . LYS A 1 252 ? 22.283 0.340 -13.139 1.00 86.38 252 LYS A C 1
ATOM 2070 O O . LYS A 1 252 ? 22.925 -0.153 -12.216 1.00 86.38 252 LYS A O 1
ATOM 2075 N N . VAL A 1 253 ? 21.640 -0.385 -14.052 1.00 85.31 253 VAL A N 1
ATOM 2076 C CA . VAL A 1 253 ? 21.695 -1.856 -14.122 1.00 85.31 253 VAL A CA 1
ATOM 2077 C C . VAL A 1 253 ? 22.560 -2.359 -15.273 1.00 85.31 253 VAL A C 1
ATOM 2079 O O . VAL A 1 253 ? 22.813 -3.557 -15.366 1.00 85.31 253 VAL A O 1
ATOM 2082 N N . GLN A 1 254 ? 23.029 -1.456 -16.134 1.00 80.75 254 GLN A N 1
ATOM 2083 C CA . GLN A 1 254 ? 24.069 -1.774 -17.099 1.00 80.75 254 GLN A CA 1
ATOM 2084 C C . GLN A 1 254 ? 25.432 -1.713 -16.396 1.00 80.75 254 GLN A C 1
ATOM 2086 O O . GLN A 1 254 ? 25.610 -0.963 -15.440 1.00 80.75 254 GLN A O 1
ATOM 2091 N N . GLY A 1 255 ? 26.386 -2.534 -16.839 1.00 68.75 255 GLY A N 1
ATOM 2092 C CA . GLY A 1 255 ? 27.750 -2.554 -16.296 1.00 68.75 255 GLY A CA 1
ATOM 2093 C C . GLY A 1 255 ? 28.539 -1.262 -16.575 1.00 68.75 255 GLY A C 1
ATOM 2094 O O . GLY A 1 255 ? 27.979 -0.175 -16.680 1.00 68.75 255 GLY A O 1
ATOM 2095 N N . ASN A 1 256 ? 29.863 -1.367 -16.711 1.00 67.00 256 ASN A N 1
ATOM 2096 C CA . ASN A 1 256 ? 30.756 -0.220 -16.933 1.00 67.00 256 ASN A CA 1
ATOM 2097 C C . ASN A 1 256 ? 30.476 0.495 -18.274 1.00 67.00 256 ASN A C 1
ATOM 2099 O O . ASN A 1 256 ? 31.102 0.200 -19.288 1.00 67.00 256 ASN A O 1
ATOM 2103 N N . ILE A 1 257 ? 29.542 1.447 -18.280 1.00 75.62 257 ILE A N 1
ATOM 2104 C CA . ILE A 1 257 ? 29.337 2.387 -19.386 1.00 75.62 257 ILE A CA 1
ATOM 2105 C C . ILE A 1 257 ? 30.204 3.610 -19.114 1.00 75.62 257 ILE A C 1
ATOM 2107 O O . ILE A 1 257 ? 29.910 4.413 -18.228 1.00 75.62 257 ILE A O 1
ATOM 2111 N N . GLU A 1 258 ? 31.290 3.718 -19.874 1.00 73.06 258 GLU A N 1
ATOM 2112 C CA . GLU A 1 258 ? 32.281 4.786 -19.727 1.00 73.06 258 GLU A CA 1
ATOM 2113 C C . GLU A 1 258 ? 31.823 6.101 -20.377 1.00 73.06 258 GLU A C 1
ATOM 2115 O O . GLU A 1 258 ? 32.049 7.172 -19.811 1.00 73.06 258 GLU A O 1
ATOM 2120 N N . ASP A 1 259 ? 31.140 6.033 -21.528 1.00 80.38 259 ASP A N 1
ATOM 2121 C CA . ASP A 1 259 ? 30.669 7.210 -22.263 1.00 80.38 259 ASP A CA 1
ATOM 2122 C C . ASP A 1 259 ? 29.430 6.953 -23.150 1.00 80.38 259 ASP A C 1
ATOM 2124 O O . ASP A 1 259 ? 28.852 5.863 -23.179 1.00 80.38 259 ASP A O 1
ATOM 2128 N N . GLU A 1 260 ? 28.982 7.996 -23.864 1.00 80.69 260 GLU A N 1
ATOM 2129 C CA . GLU A 1 260 ? 27.805 7.954 -24.737 1.00 80.69 260 GLU A CA 1
ATOM 2130 C C . GLU A 1 260 ? 27.922 7.036 -25.969 1.00 80.69 260 GLU A C 1
ATOM 2132 O O . GLU A 1 260 ? 26.906 6.762 -26.612 1.00 80.69 260 GLU A O 1
ATOM 2137 N N . ASN A 1 261 ? 29.124 6.607 -26.351 1.00 84.69 261 ASN A N 1
ATOM 2138 C CA . ASN A 1 261 ? 29.373 5.750 -27.511 1.00 84.69 261 ASN A CA 1
ATOM 2139 C C . ASN A 1 261 ? 29.351 4.267 -27.146 1.00 84.69 261 ASN A C 1
ATOM 2141 O O . ASN A 1 261 ? 29.047 3.448 -28.008 1.00 84.69 261 ASN A O 1
ATOM 2145 N N . SER A 1 262 ? 29.568 3.938 -25.874 1.00 85.06 262 SER A N 1
ATOM 2146 C CA . SER A 1 262 ? 29.489 2.571 -25.341 1.00 85.06 262 SER A CA 1
ATOM 2147 C C . SER A 1 262 ? 28.053 2.048 -25.177 1.00 85.06 262 SER A C 1
ATOM 2149 O O . SER A 1 262 ? 27.845 0.942 -24.685 1.00 85.06 262 SER A O 1
ATOM 2151 N N . ILE A 1 263 ? 27.043 2.837 -25.556 1.00 89.00 263 ILE A N 1
ATOM 2152 C CA . ILE A 1 263 ? 25.625 2.507 -25.384 1.00 89.00 263 ILE A CA 1
ATOM 2153 C C . ILE A 1 263 ? 25.066 1.861 -26.647 1.00 89.00 263 ILE A C 1
ATOM 2155 O O . ILE A 1 263 ? 25.135 2.436 -27.734 1.00 89.00 263 ILE A O 1
ATOM 2159 N N . ASN A 1 264 ? 24.403 0.716 -26.479 1.00 89.56 264 ASN A N 1
ATOM 2160 C CA . ASN A 1 264 ? 23.496 0.203 -27.497 1.00 89.56 264 ASN A CA 1
ATOM 2161 C C . ASN A 1 264 ? 22.216 1.059 -27.522 1.00 89.56 264 ASN A C 1
ATOM 2163 O O . ASN A 1 264 ? 21.354 0.943 -26.650 1.00 89.56 264 ASN A O 1
ATOM 2167 N N . TYR A 1 265 ? 22.110 1.953 -28.509 1.00 88.25 265 TYR A N 1
ATOM 2168 C CA . TYR A 1 265 ? 20.972 2.868 -28.631 1.00 88.25 265 TYR A CA 1
ATOM 2169 C C . TYR A 1 265 ? 19.680 2.174 -29.062 1.00 88.25 265 TYR A C 1
ATOM 2171 O O . TYR A 1 265 ? 18.609 2.680 -28.738 1.00 88.25 265 TYR A O 1
ATOM 2179 N N . GLU A 1 266 ? 19.761 1.037 -29.756 1.00 85.88 266 GLU A N 1
ATOM 2180 C CA . GLU A 1 266 ? 18.572 0.264 -30.114 1.00 85.88 266 GLU A CA 1
ATOM 2181 C C . GLU A 1 266 ? 17.946 -0.357 -28.857 1.00 85.88 266 GLU A C 1
ATOM 2183 O O . GLU A 1 266 ? 16.748 -0.203 -28.618 1.00 85.88 266 GLU A O 1
ATOM 2188 N N . ASP A 1 267 ? 18.769 -0.961 -27.992 1.00 88.00 267 ASP A N 1
ATOM 2189 C CA . ASP A 1 267 ? 18.317 -1.509 -26.706 1.00 88.00 267 ASP A CA 1
ATOM 2190 C C . ASP A 1 267 ? 17.802 -0.412 -25.768 1.00 88.00 267 ASP A C 1
ATOM 2192 O O . ASP A 1 267 ? 16.735 -0.551 -25.164 1.00 88.00 267 ASP A O 1
ATOM 2196 N N . LEU A 1 268 ? 18.517 0.717 -25.683 1.00 89.62 268 LEU A N 1
ATOM 2197 C CA . LEU A 1 268 ? 18.062 1.871 -24.909 1.00 89.62 268 LEU A CA 1
ATOM 2198 C C . LEU A 1 268 ? 16.703 2.369 -25.415 1.00 89.62 268 LEU A C 1
ATOM 2200 O O . LEU A 1 268 ? 15.828 2.675 -24.610 1.00 89.62 268 LEU A O 1
ATOM 2204 N N . PHE A 1 269 ? 16.502 2.450 -26.730 1.00 85.38 269 PHE A N 1
ATOM 2205 C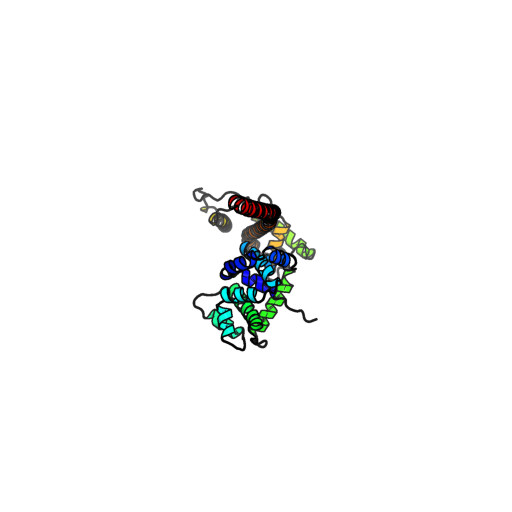 CA . PHE A 1 269 ? 15.236 2.902 -27.294 1.00 85.38 269 PHE A CA 1
ATOM 2206 C C . PHE A 1 269 ? 14.083 1.933 -26.992 1.00 85.38 269 PHE A C 1
ATOM 2208 O O . PHE A 1 269 ? 13.020 2.382 -26.556 1.00 85.38 269 PHE A O 1
ATOM 2215 N N . ARG A 1 270 ? 14.317 0.616 -27.109 1.00 83.94 270 ARG A N 1
ATOM 2216 C CA . ARG A 1 270 ? 13.352 -0.430 -26.714 1.00 83.94 270 ARG A CA 1
ATOM 2217 C C . ARG A 1 270 ? 12.947 -0.329 -25.243 1.00 83.94 270 ARG A C 1
ATOM 2219 O O . ARG A 1 270 ? 11.801 -0.610 -24.909 1.00 83.94 270 ARG A O 1
ATOM 2226 N N . PHE A 1 271 ? 13.858 0.093 -24.367 1.00 88.12 271 PHE A N 1
ATOM 2227 C CA . PHE A 1 271 ? 13.551 0.363 -22.963 1.00 88.12 271 PHE A CA 1
ATOM 2228 C C . PHE A 1 271 ? 12.786 1.682 -22.766 1.00 88.12 271 PHE A C 1
ATOM 2230 O O . PHE A 1 271 ? 11.812 1.727 -22.017 1.00 88.12 271 PHE A O 1
ATOM 2237 N N . ILE A 1 272 ? 13.228 2.768 -23.410 1.00 87.25 272 ILE A N 1
ATOM 2238 C CA . ILE A 1 272 ? 12.747 4.124 -23.119 1.00 87.25 272 ILE A CA 1
ATOM 2239 C C . ILE A 1 272 ? 11.257 4.287 -23.416 1.00 87.25 272 ILE A C 1
ATOM 2241 O O . ILE A 1 272 ? 10.567 4.890 -22.601 1.00 87.25 272 ILE A O 1
ATOM 2245 N N . ILE A 1 273 ? 10.749 3.758 -24.531 1.00 79.88 273 ILE A N 1
ATOM 2246 C CA . ILE A 1 273 ? 9.337 3.933 -24.908 1.00 79.88 273 ILE A CA 1
ATOM 2247 C C . ILE A 1 273 ? 8.367 3.360 -23.853 1.00 79.88 273 ILE A C 1
ATOM 2249 O O . ILE A 1 273 ? 7.625 4.146 -23.260 1.00 79.88 273 ILE A O 1
ATOM 2253 N N . PRO A 1 274 ? 8.400 2.057 -23.509 1.00 83.50 274 PRO A N 1
ATOM 2254 C CA . PRO A 1 274 ? 7.526 1.525 -22.462 1.00 83.50 274 PRO A CA 1
ATOM 2255 C C . PRO A 1 274 ? 7.817 2.134 -21.081 1.00 83.50 274 PRO A C 1
ATOM 2257 O O . PRO A 1 274 ? 6.903 2.304 -20.273 1.00 83.50 274 PRO A O 1
ATOM 2260 N N . ALA A 1 275 ? 9.070 2.508 -20.792 1.00 88.19 275 ALA A N 1
ATOM 2261 C CA . ALA A 1 275 ? 9.416 3.164 -19.532 1.00 88.19 275 ALA A CA 1
ATOM 2262 C C . ALA A 1 275 ? 8.794 4.566 -19.404 1.00 88.19 275 ALA A C 1
ATOM 2264 O O . ALA A 1 275 ? 8.440 4.982 -18.299 1.00 88.19 275 ALA A O 1
ATOM 2265 N N . ILE A 1 276 ? 8.644 5.291 -20.515 1.00 83.50 276 ILE A N 1
ATOM 2266 C CA . ILE A 1 276 ? 7.958 6.582 -20.566 1.00 83.50 276 ILE A CA 1
ATOM 2267 C C . ILE A 1 276 ? 6.481 6.411 -20.209 1.00 83.50 276 ILE A C 1
ATOM 2269 O O . ILE A 1 276 ? 6.000 7.104 -19.308 1.00 83.50 276 ILE A O 1
ATOM 2273 N N . ASP A 1 277 ? 5.793 5.462 -20.843 1.00 81.44 277 ASP A N 1
ATOM 2274 C CA . ASP A 1 277 ? 4.377 5.202 -20.572 1.00 81.44 277 ASP A CA 1
ATOM 2275 C C . ASP A 1 277 ? 4.158 4.760 -19.124 1.00 81.44 277 ASP A C 1
ATOM 2277 O O . ASP A 1 277 ? 3.343 5.351 -18.413 1.00 81.44 277 ASP A O 1
ATOM 2281 N N . LEU A 1 278 ? 4.950 3.797 -18.637 1.00 86.81 278 LEU A N 1
ATOM 2282 C CA . LEU A 1 278 ? 4.883 3.324 -17.252 1.00 86.81 278 LEU A CA 1
ATOM 2283 C C . LEU A 1 278 ? 5.113 4.464 -16.253 1.00 86.81 278 LEU A C 1
ATOM 2285 O O . LEU A 1 278 ? 4.392 4.601 -15.260 1.00 86.81 278 LEU A O 1
ATOM 2289 N N . ARG A 1 279 ? 6.109 5.314 -16.519 1.00 87.56 279 ARG A N 1
ATOM 2290 C CA . ARG A 1 279 ? 6.404 6.470 -15.674 1.00 87.56 279 ARG A CA 1
ATOM 2291 C C . ARG A 1 279 ? 5.240 7.455 -15.652 1.00 87.56 279 ARG A C 1
ATOM 2293 O O . ARG A 1 279 ? 4.938 8.005 -14.588 1.00 87.56 279 ARG A O 1
ATOM 2300 N N . TYR A 1 280 ? 4.615 7.720 -16.794 1.00 85.56 280 TYR A N 1
ATOM 2301 C CA . TYR A 1 280 ? 3.477 8.624 -16.847 1.00 85.56 280 TYR A CA 1
ATOM 2302 C C . TYR A 1 280 ? 2.252 8.041 -16.151 1.00 85.56 280 TYR A C 1
ATOM 2304 O O . TYR A 1 280 ? 1.653 8.757 -15.351 1.00 85.56 280 TYR A O 1
ATOM 2312 N N . TRP A 1 281 ? 1.951 6.754 -16.332 1.00 86.56 281 TRP A N 1
ATOM 2313 C CA . TRP A 1 281 ? 0.916 6.069 -15.556 1.00 86.56 281 TRP A CA 1
ATOM 2314 C C . TRP A 1 281 ? 1.145 6.222 -14.054 1.00 86.56 281 TRP A C 1
ATOM 2316 O O . TRP A 1 281 ? 0.260 6.699 -13.347 1.00 86.56 281 TRP A O 1
ATOM 2326 N N . ALA A 1 282 ? 2.353 5.926 -13.567 1.00 89.00 282 ALA A N 1
ATOM 2327 C CA . ALA A 1 282 ? 2.692 6.071 -12.152 1.00 89.00 282 ALA A CA 1
ATOM 2328 C C . ALA A 1 282 ? 2.555 7.523 -11.656 1.00 89.00 282 ALA A C 1
ATOM 2330 O O . ALA A 1 282 ? 2.077 7.773 -10.546 1.00 89.00 282 ALA A O 1
ATOM 2331 N N . ARG A 1 283 ? 2.951 8.507 -12.474 1.00 88.38 283 ARG A N 1
ATOM 2332 C CA . ARG A 1 283 ? 2.853 9.933 -12.133 1.00 88.38 283 ARG A CA 1
ATOM 2333 C C . ARG A 1 283 ? 1.406 10.410 -12.061 1.00 88.38 283 ARG A C 1
ATOM 2335 O O . ARG A 1 283 ? 1.048 11.090 -11.102 1.00 88.38 283 ARG A O 1
ATOM 2342 N N . GLU A 1 284 ? 0.598 10.103 -13.068 1.00 88.69 284 GLU A N 1
ATOM 2343 C CA . GLU A 1 284 ? -0.800 10.534 -13.112 1.00 88.69 284 GLU A CA 1
ATOM 2344 C C . GLU A 1 284 ? -1.628 9.792 -12.061 1.00 88.69 284 GLU A C 1
ATOM 2346 O O . GLU A 1 284 ? -2.429 10.416 -11.371 1.00 88.69 284 GLU A O 1
ATOM 2351 N N . TYR A 1 285 ? -1.332 8.515 -11.809 1.00 90.75 285 TYR A N 1
ATOM 2352 C CA . TYR A 1 285 ? -1.884 7.781 -10.675 1.00 90.75 285 TYR A CA 1
ATOM 2353 C C . TYR A 1 285 ? -1.542 8.450 -9.332 1.00 90.75 285 TYR A C 1
ATOM 2355 O O . TYR A 1 285 ? -2.424 8.670 -8.498 1.00 90.75 285 TYR A O 1
ATOM 2363 N N . LYS A 1 286 ? -0.284 8.874 -9.132 1.00 90.38 286 LYS A N 1
ATOM 2364 C CA . LYS A 1 286 ? 0.120 9.632 -7.936 1.00 90.38 286 LYS A CA 1
ATOM 2365 C C . LYS A 1 286 ? -0.663 10.943 -7.791 1.00 90.38 286 LYS A C 1
ATOM 2367 O O . LYS A 1 286 ? -1.069 11.277 -6.679 1.00 90.38 286 LYS A O 1
ATOM 2372 N N . LYS A 1 287 ? -0.895 11.680 -8.884 1.00 90.44 287 LYS A N 1
ATOM 2373 C CA . LYS A 1 287 ? -1.715 12.905 -8.862 1.00 90.44 287 LYS A CA 1
ATOM 2374 C C . LYS A 1 287 ? -3.177 12.610 -8.541 1.00 90.44 287 LYS A C 1
ATOM 2376 O O . LYS A 1 287 ? -3.733 13.286 -7.685 1.00 90.44 287 LYS A O 1
ATOM 2381 N N . ALA A 1 288 ? -3.776 11.603 -9.179 1.00 90.31 288 ALA A N 1
ATOM 2382 C CA . ALA A 1 288 ? -5.154 11.187 -8.926 1.00 90.31 288 ALA A CA 1
ATOM 2383 C C . ALA A 1 288 ? -5.353 10.799 -7.456 1.00 90.31 288 ALA A C 1
ATOM 2385 O O . ALA A 1 288 ? -6.328 11.199 -6.828 1.00 90.31 288 ALA A O 1
ATOM 2386 N N . LYS A 1 289 ? -4.376 10.102 -6.871 1.00 91.69 289 LYS A N 1
ATOM 2387 C CA . LYS A 1 289 ? -4.382 9.774 -5.448 1.00 91.69 289 LYS A CA 1
ATOM 2388 C C . LYS A 1 289 ? -4.280 11.007 -4.552 1.00 91.69 289 LYS A C 1
ATOM 2390 O O . LYS A 1 289 ? -5.022 11.118 -3.581 1.00 91.69 289 LYS A O 1
ATOM 2395 N N . HIS A 1 290 ? -3.393 11.945 -4.878 1.00 89.88 290 HIS A N 1
ATOM 2396 C CA . HIS A 1 290 ? -3.276 13.195 -4.127 1.00 89.88 290 HIS A CA 1
ATOM 2397 C C . HIS A 1 290 ? -4.567 14.021 -4.206 1.00 89.88 290 HIS A C 1
ATOM 2399 O O . HIS A 1 290 ? -5.041 14.515 -3.188 1.00 89.88 290 HIS A O 1
ATOM 2405 N N . PHE A 1 291 ? -5.180 14.094 -5.391 1.00 89.56 291 PHE A N 1
ATOM 2406 C CA . PHE A 1 291 ? -6.492 14.702 -5.584 1.00 89.56 291 PHE A CA 1
ATOM 2407 C C . PHE A 1 291 ? -7.554 14.015 -4.718 1.00 89.56 291 PHE A C 1
ATOM 2409 O O . PHE A 1 291 ? -8.242 14.698 -3.967 1.00 89.56 291 PHE A O 1
ATOM 2416 N N . PHE A 1 292 ? -7.641 12.681 -4.745 1.00 90.25 292 PHE A N 1
ATOM 2417 C CA . PHE A 1 292 ? -8.575 11.935 -3.903 1.00 90.25 292 PHE A CA 1
ATOM 2418 C C . PHE A 1 292 ? -8.409 12.292 -2.423 1.00 90.25 292 PHE A C 1
ATOM 2420 O O . PHE A 1 292 ? -9.368 12.719 -1.799 1.00 90.25 292 PHE A O 1
ATOM 2427 N N . PHE A 1 293 ? -7.204 12.187 -1.854 1.00 87.06 293 PHE A N 1
ATOM 2428 C CA . PHE A 1 293 ? -7.015 12.420 -0.416 1.00 87.06 293 PHE A CA 1
ATOM 2429 C C . PHE A 1 293 ? -7.163 13.880 0.015 1.00 87.06 293 PHE A C 1
ATOM 2431 O O . PHE A 1 293 ? -7.581 14.114 1.147 1.00 87.06 293 PHE A O 1
ATOM 2438 N N . ASN A 1 294 ? -6.852 14.844 -0.854 1.00 84.69 294 ASN A N 1
ATOM 2439 C CA . ASN A 1 294 ? -7.051 16.258 -0.539 1.00 84.69 294 ASN A CA 1
ATOM 2440 C C . ASN A 1 294 ? -8.542 16.622 -0.495 1.00 84.69 294 ASN A C 1
ATOM 2442 O O . ASN A 1 294 ? -8.950 17.358 0.394 1.00 84.69 294 ASN A O 1
ATOM 2446 N N . ASN A 1 295 ? -9.353 16.067 -1.401 1.00 80.50 295 ASN A N 1
ATOM 2447 C CA . ASN A 1 295 ? -10.789 16.360 -1.464 1.00 80.50 295 ASN A CA 1
ATOM 2448 C C . ASN A 1 295 ? -11.621 15.452 -0.541 1.00 80.50 295 ASN A C 1
ATOM 2450 O O . ASN A 1 295 ? -12.664 15.861 -0.044 1.00 80.50 295 ASN A O 1
ATOM 2454 N N . PHE A 1 296 ? -11.139 14.242 -0.239 1.00 73.62 296 PHE A N 1
ATOM 2455 C CA . PHE A 1 296 ? -11.838 13.300 0.638 1.00 73.62 296 PHE A CA 1
ATOM 2456 C C . PHE A 1 296 ? -12.040 13.853 2.057 1.00 73.62 2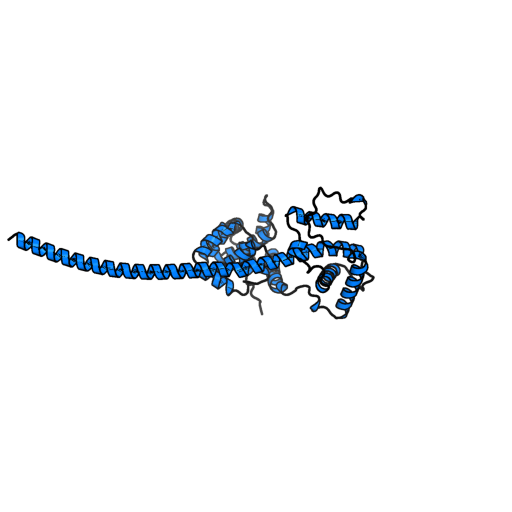96 PHE A C 1
ATOM 2458 O O . PHE A 1 296 ? -13.049 13.564 2.688 1.00 73.62 296 PHE A O 1
ATOM 2465 N N . ASP A 1 297 ? -11.093 14.641 2.576 1.00 67.69 297 ASP A N 1
ATOM 2466 C CA . ASP A 1 297 ? -11.194 15.259 3.904 1.00 67.69 297 ASP A CA 1
ATOM 2467 C C . ASP A 1 297 ? -12.126 16.486 3.934 1.00 67.69 297 ASP A C 1
ATOM 2469 O O . ASP A 1 297 ? -12.636 16.816 5.004 1.00 67.69 297 ASP A O 1
ATOM 2473 N N . GLU A 1 298 ? -12.332 17.179 2.810 1.00 54.97 298 GLU A N 1
ATOM 2474 C CA . GLU A 1 298 ? -13.165 18.389 2.746 1.00 54.97 298 GLU A CA 1
ATOM 2475 C C . GLU A 1 298 ? -14.652 18.040 2.781 1.00 54.97 298 GLU A C 1
ATOM 2477 O O . GLU A 1 298 ? -15.343 18.485 3.697 1.00 54.97 298 GLU A O 1
ATOM 2482 N N . GLU A 1 299 ? -15.110 17.133 1.915 1.00 54.34 299 GLU A N 1
ATOM 2483 C CA . GLU A 1 299 ? -16.505 16.664 1.917 1.00 54.34 299 GLU A CA 1
ATOM 2484 C C . GLU A 1 299 ? -16.877 16.014 3.260 1.00 54.34 299 GLU A C 1
ATOM 2486 O O . GLU A 1 299 ? -17.959 16.219 3.810 1.00 54.34 299 GLU A O 1
ATOM 2491 N N . LEU A 1 300 ? -15.946 15.261 3.858 1.00 66.00 300 LEU A N 1
ATOM 2492 C CA . LEU A 1 300 ? -16.159 14.640 5.162 1.00 66.00 300 LEU A CA 1
ATOM 2493 C C . LEU A 1 300 ? -16.291 15.680 6.279 1.00 66.00 300 LEU A C 1
ATOM 2495 O O . LEU A 1 300 ? -17.106 15.499 7.179 1.00 66.00 300 LEU A O 1
ATOM 2499 N N . LYS A 1 301 ? -15.473 16.739 6.259 1.00 66.31 301 LYS A N 1
ATOM 2500 C CA . LYS A 1 301 ? -15.521 17.816 7.257 1.00 66.31 301 LYS A CA 1
ATOM 2501 C C . LYS A 1 301 ? -16.775 18.665 7.113 1.00 66.31 301 LYS A C 1
ATOM 2503 O O . LYS A 1 301 ? -17.295 19.101 8.135 1.00 66.31 301 LYS A O 1
ATOM 2508 N N . GLU A 1 302 ? -17.252 18.891 5.895 1.00 59.97 302 GLU A N 1
ATOM 2509 C CA . GLU A 1 302 ? -18.519 19.581 5.650 1.00 59.97 302 GLU A CA 1
ATOM 2510 C C . GLU A 1 302 ? -19.689 18.785 6.224 1.00 59.97 302 GLU A C 1
ATOM 2512 O O . GLU A 1 302 ? -20.375 19.288 7.112 1.00 59.97 302 GLU A O 1
ATOM 2517 N N . VAL A 1 303 ? -19.811 17.499 5.874 1.00 68.06 303 VAL A N 1
ATOM 2518 C CA . VAL A 1 303 ? -20.854 16.614 6.430 1.00 68.06 303 VAL A CA 1
ATOM 2519 C C . VAL A 1 303 ? -20.766 16.523 7.956 1.00 68.06 303 VAL A C 1
ATOM 2521 O O . VAL A 1 303 ? -21.777 16.463 8.654 1.00 68.06 303 VAL A O 1
ATOM 2524 N N . MET A 1 304 ? -19.554 16.506 8.513 1.00 72.62 304 MET A N 1
ATOM 2525 C CA . MET A 1 304 ? -19.373 16.473 9.963 1.00 72.62 304 MET A CA 1
ATOM 2526 C C . MET A 1 304 ? -19.781 17.775 10.649 1.00 72.62 304 MET A C 1
ATOM 2528 O O . MET A 1 304 ? -20.422 17.708 11.694 1.00 72.62 304 MET A O 1
ATOM 2532 N N . LYS A 1 305 ? -19.461 18.936 10.069 1.00 75.00 305 LYS A N 1
ATOM 2533 C CA . LYS A 1 305 ? -19.923 20.232 10.582 1.00 75.00 305 LY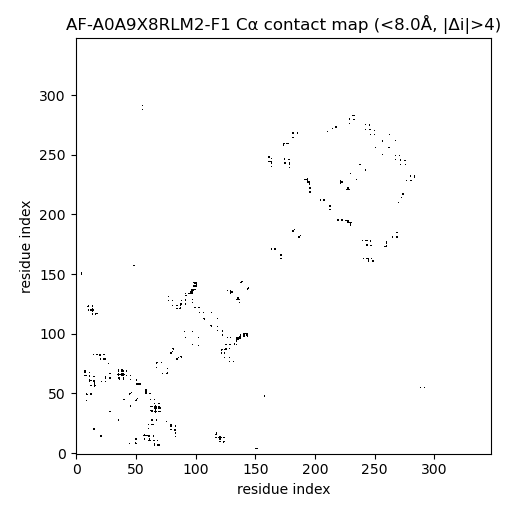S A CA 1
ATOM 2534 C C . LYS A 1 305 ? -21.442 20.344 10.519 1.00 75.00 305 LYS A C 1
ATOM 2536 O O . LYS A 1 305 ? -22.043 20.785 11.490 1.00 75.00 305 LYS A O 1
ATOM 2541 N N . GLU A 1 306 ? -22.058 19.909 9.423 1.00 72.75 306 GLU A N 1
ATOM 2542 C CA . GLU A 1 306 ? -23.518 19.870 9.287 1.00 72.75 306 GLU A CA 1
ATOM 2543 C C . GLU A 1 306 ? -24.156 19.005 10.378 1.00 72.75 306 GLU A C 1
ATOM 2545 O O . GLU A 1 306 ? -25.071 19.448 11.068 1.00 72.75 306 GLU A O 1
ATOM 2550 N N . LYS A 1 307 ? -23.617 17.800 10.610 1.00 80.94 307 LYS A N 1
ATOM 2551 C CA . LYS A 1 307 ? -24.106 16.908 11.672 1.00 80.94 307 LYS A CA 1
ATOM 2552 C C . LYS A 1 307 ? -23.882 17.468 13.075 1.00 80.94 307 LYS A C 1
ATOM 2554 O O . LYS A 1 307 ? -24.691 17.223 13.963 1.00 80.94 307 LYS A O 1
ATOM 2559 N N . GLU A 1 308 ? -22.800 18.204 13.300 1.00 83.56 308 GLU A N 1
ATOM 2560 C CA . GLU A 1 308 ? -22.524 18.842 14.588 1.00 83.56 308 GLU A CA 1
ATOM 2561 C C . GLU A 1 308 ? -23.480 20.013 14.863 1.00 83.56 308 GLU A C 1
ATOM 2563 O O . GLU A 1 308 ? -23.950 20.166 15.991 1.00 83.56 308 GLU A O 1
ATOM 2568 N N . ILE A 1 309 ? -23.836 20.787 13.831 1.00 83.94 309 ILE A N 1
ATOM 2569 C CA . ILE A 1 309 ? -24.890 21.810 13.902 1.00 83.94 309 ILE A CA 1
ATOM 2570 C C . ILE A 1 309 ? -26.234 21.153 14.239 1.00 83.94 309 ILE A C 1
ATOM 2572 O O . ILE A 1 309 ? -26.856 21.542 15.224 1.00 83.94 309 ILE A O 1
ATOM 2576 N N . GLU A 1 310 ? -26.620 20.101 13.511 1.00 87.44 310 GLU A N 1
ATOM 2577 C CA . GLU A 1 310 ? -27.874 19.364 13.737 1.00 87.44 310 GLU A CA 1
ATOM 2578 C C . GLU A 1 310 ? -27.952 18.792 15.166 1.00 87.44 310 GLU A C 1
ATOM 2580 O O . GLU A 1 310 ? -28.971 18.908 15.843 1.00 87.44 310 GLU A O 1
ATOM 2585 N N . ILE A 1 311 ? -26.853 18.232 15.689 1.00 89.94 311 ILE A N 1
ATOM 2586 C CA . ILE A 1 311 ? -26.790 17.743 17.077 1.00 89.94 311 ILE A CA 1
ATOM 2587 C C . ILE A 1 311 ? -26.984 18.880 18.086 1.00 89.94 311 ILE A C 1
ATOM 2589 O O . ILE A 1 311 ? -27.631 18.681 19.117 1.00 89.94 311 ILE A O 1
ATOM 2593 N N . ASN A 1 312 ? -26.399 20.050 17.839 1.00 89.75 312 ASN A N 1
ATOM 2594 C CA . ASN A 1 312 ? -26.524 21.188 18.745 1.00 89.75 312 ASN A CA 1
ATOM 2595 C C . ASN A 1 312 ? -27.941 21.774 18.732 1.00 89.75 312 ASN A C 1
ATOM 2597 O O . ASN A 1 312 ? -28.450 22.131 19.795 1.00 89.75 312 ASN A O 1
ATOM 2601 N N . GLU A 1 313 ? -28.592 21.809 17.569 1.00 91.75 313 GLU A N 1
ATOM 2602 C CA . GLU A 1 313 ? -30.005 22.177 17.435 1.00 91.75 313 GLU A CA 1
ATOM 2603 C C . GLU A 1 313 ? -30.898 21.193 18.194 1.00 91.75 313 GLU A C 1
ATOM 2605 O O . GLU A 1 313 ? -31.634 21.601 19.091 1.00 91.75 313 GLU A O 1
ATOM 2610 N N . LEU A 1 314 ? -30.725 19.888 17.966 1.00 91.19 314 LEU A N 1
ATOM 2611 C CA . LEU A 1 314 ? -31.480 18.849 18.671 1.00 91.19 314 LEU A CA 1
ATOM 2612 C C . LEU A 1 314 ? -31.292 18.908 20.192 1.00 91.19 314 LEU A C 1
ATOM 2614 O O . LEU A 1 314 ? -32.244 18.704 20.941 1.00 91.19 314 LEU A O 1
ATOM 2618 N N . LYS A 1 315 ? -30.081 19.196 20.683 1.00 92.19 315 LYS A N 1
ATOM 2619 C CA . LYS A 1 315 ? -29.835 19.374 22.125 1.00 92.19 315 LYS A CA 1
ATOM 2620 C C . LYS A 1 315 ? -30.580 20.577 22.692 1.00 92.19 315 LYS A C 1
ATOM 2622 O O . LYS A 1 315 ? -31.094 20.491 23.805 1.00 92.19 315 LYS A O 1
ATOM 2627 N N . LYS A 1 316 ? -30.620 21.685 21.951 1.00 92.94 316 LYS A N 1
ATOM 2628 C CA . LYS A 1 316 ? -31.332 22.897 22.358 1.00 92.94 316 LYS A CA 1
ATOM 2629 C C . LYS A 1 316 ? -32.840 22.656 22.401 1.00 92.94 316 LYS A C 1
ATOM 2631 O O . LYS A 1 316 ? -33.472 23.016 23.388 1.00 92.94 316 LYS A O 1
ATOM 2636 N N . ASP A 1 317 ? -33.386 21.990 21.391 1.00 92.31 317 ASP A N 1
ATOM 2637 C CA . ASP A 1 317 ? -34.808 21.647 21.344 1.00 92.31 317 ASP A CA 1
ATOM 2638 C C . ASP A 1 317 ? -35.188 20.676 22.464 1.00 92.31 317 ASP A C 1
ATOM 2640 O O . ASP A 1 317 ? -36.218 20.841 23.109 1.00 92.31 317 ASP A O 1
ATOM 2644 N N . ASN A 1 318 ? -34.326 19.703 22.766 1.00 92.44 318 ASN A N 1
ATOM 2645 C CA . ASN A 1 318 ? -34.566 18.762 23.856 1.00 92.44 318 ASN A CA 1
ATOM 2646 C C . ASN A 1 318 ? -34.554 19.451 25.234 1.00 92.44 318 ASN A C 1
ATOM 2648 O O . ASN A 1 318 ? -35.359 19.105 26.091 1.00 92.44 318 ASN A O 1
ATOM 2652 N N . LEU A 1 319 ? -33.692 20.456 25.437 1.00 93.62 319 LEU A N 1
ATOM 2653 C CA . LEU A 1 319 ? -33.719 21.297 26.641 1.00 93.62 319 LEU A CA 1
ATOM 2654 C C . LEU A 1 319 ? -35.028 22.093 26.745 1.00 93.62 319 LEU A C 1
ATOM 2656 O O . LEU A 1 319 ? -35.655 22.095 27.798 1.00 93.62 319 LEU A O 1
ATOM 2660 N N . LEU A 1 320 ? -35.480 22.710 25.649 1.00 93.12 320 LEU A N 1
ATOM 2661 C CA . LEU A 1 320 ? -36.752 23.442 25.625 1.00 93.12 320 LEU A CA 1
ATOM 2662 C C . LEU A 1 320 ? -37.945 22.527 25.929 1.00 93.12 320 LEU A C 1
ATOM 2664 O O . LEU A 1 320 ? -38.815 22.886 26.719 1.00 93.12 320 LEU A O 1
ATOM 2668 N N . LEU A 1 321 ? -37.959 21.329 25.343 1.00 92.88 321 LEU A N 1
ATOM 2669 C CA . LEU A 1 321 ? -38.982 20.322 25.610 1.00 92.88 321 LEU A CA 1
ATOM 2670 C C . LEU A 1 321 ? -38.937 19.835 27.061 1.00 92.88 321 LEU A C 1
ATOM 2672 O O . LEU A 1 321 ? -39.989 19.581 27.638 1.00 92.88 321 LEU A O 1
ATOM 2676 N N . GLN A 1 322 ? -37.755 19.705 27.669 1.00 92.81 322 GLN A N 1
ATOM 2677 C CA . GLN A 1 322 ? -37.631 19.367 29.090 1.00 92.81 322 GLN A CA 1
ATOM 2678 C C . GLN A 1 322 ? -38.239 20.455 29.981 1.00 92.81 322 GLN A C 1
ATOM 2680 O O . GLN A 1 322 ? -39.064 20.127 30.834 1.00 92.81 322 GLN A O 1
ATOM 2685 N N . ASP A 1 323 ? -37.918 21.725 29.726 1.00 93.44 323 ASP A N 1
ATOM 2686 C CA . ASP A 1 323 ? -38.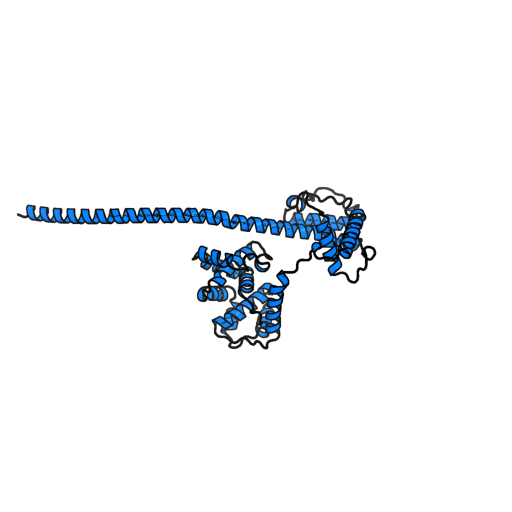471 22.864 30.469 1.00 93.44 323 ASP A CA 1
ATOM 2687 C C . ASP A 1 323 ? -40.002 22.952 30.331 1.00 93.44 323 ASP A C 1
ATOM 2689 O O . ASP A 1 323 ? -40.721 23.217 31.298 1.00 93.44 323 ASP A O 1
ATOM 2693 N N . GLU A 1 324 ? -40.532 22.726 29.126 1.00 92.44 324 GLU A N 1
ATOM 2694 C CA . GLU A 1 324 ? -41.975 22.733 28.872 1.00 92.44 324 GLU A CA 1
ATOM 2695 C C . GLU A 1 324 ? -42.682 21.564 29.570 1.00 92.44 324 GLU A C 1
ATOM 2697 O O . GLU A 1 324 ? -43.739 21.736 30.180 1.00 92.44 324 GLU A O 1
ATOM 2702 N N . ASN A 1 325 ? -42.068 20.382 29.564 1.00 92.62 325 ASN A N 1
ATOM 2703 C CA . ASN A 1 325 ? -42.600 19.197 30.228 1.00 92.62 325 ASN A CA 1
ATOM 2704 C C . ASN A 1 325 ? -42.598 19.353 31.763 1.00 92.62 325 ASN A C 1
ATOM 2706 O O . ASN A 1 325 ? -43.526 18.898 32.431 1.00 92.62 325 ASN A O 1
ATOM 2710 N N . GLU A 1 326 ? -41.605 20.039 32.339 1.00 94.25 326 GLU A N 1
ATOM 2711 C CA . GLU A 1 326 ? -41.619 20.412 33.761 1.00 94.25 326 GLU A CA 1
ATOM 2712 C C . GLU A 1 326 ? -42.749 21.391 34.096 1.00 94.25 326 GLU A C 1
ATOM 2714 O O . GLU A 1 326 ? -43.466 21.187 35.080 1.00 94.25 326 GLU A O 1
ATOM 2719 N N . LYS A 1 327 ? -42.976 22.412 33.258 1.00 93.81 327 LYS A N 1
ATOM 2720 C CA . LYS A 1 327 ? -44.097 23.350 33.440 1.00 93.81 327 LYS A CA 1
ATOM 2721 C C . LYS A 1 327 ? -45.450 22.648 33.384 1.00 93.81 327 LYS A C 1
ATOM 2723 O O . LYS A 1 327 ? -46.274 22.856 34.271 1.00 93.81 327 LYS A O 1
ATOM 2728 N N . LEU A 1 328 ? -45.660 21.786 32.390 1.00 93.38 328 LEU A N 1
ATOM 2729 C CA . LEU A 1 328 ? -46.905 21.031 32.243 1.00 93.38 328 LEU A CA 1
ATOM 2730 C C . LEU A 1 328 ? -47.146 20.086 33.426 1.00 93.38 328 LEU A C 1
ATOM 2732 O O . LEU A 1 328 ? -48.283 19.943 33.872 1.00 93.38 328 LEU A O 1
ATOM 2736 N N . LYS A 1 329 ? -46.094 19.469 33.983 1.00 93.38 329 LYS A N 1
ATOM 2737 C CA . LYS A 1 329 ? -46.213 18.663 35.209 1.00 93.38 329 LYS A CA 1
ATOM 2738 C C . LYS A 1 329 ? -46.670 19.495 36.404 1.00 93.38 329 LYS A C 1
ATOM 2740 O O . LYS A 1 329 ? -47.563 19.057 37.124 1.00 93.38 329 LYS A O 1
ATOM 2745 N N . LEU A 1 330 ? -46.100 20.685 36.596 1.00 93.44 330 LEU A N 1
ATOM 2746 C CA . LEU A 1 330 ? -46.509 21.597 37.669 1.00 93.44 330 LEU A CA 1
ATOM 2747 C C . LEU A 1 330 ? -47.966 22.048 37.506 1.00 93.44 330 LEU A C 1
ATOM 2749 O O . LEU A 1 330 ? -48.719 22.077 38.478 1.00 93.44 330 LEU A O 1
ATOM 2753 N N . GLU A 1 331 ? -48.383 22.364 36.281 1.00 93.44 331 GLU A N 1
ATOM 2754 C CA . GLU A 1 331 ? -49.760 22.762 35.984 1.00 93.44 331 GLU A CA 1
ATOM 2755 C C . GLU A 1 331 ? -50.752 21.612 36.219 1.00 93.44 331 GLU A C 1
ATOM 2757 O O . GLU A 1 331 ? -51.793 21.811 36.848 1.00 93.44 331 GLU A O 1
ATOM 2762 N N . LEU A 1 332 ? -50.401 20.387 35.814 1.00 92.69 332 LEU A N 1
ATOM 2763 C CA . LEU A 1 332 ? -51.189 19.186 36.103 1.00 92.69 332 LEU A CA 1
ATOM 2764 C C . LEU A 1 332 ? -51.315 18.923 37.606 1.00 92.69 332 LEU A C 1
ATOM 2766 O O . LEU A 1 332 ? -52.399 18.570 38.068 1.00 92.69 332 LEU A O 1
ATOM 2770 N N . GLU A 1 333 ? -50.248 19.109 38.385 1.00 93.12 333 GLU A N 1
ATOM 2771 C CA . GLU A 1 333 ? -50.309 18.971 39.844 1.00 93.12 333 GLU A CA 1
ATOM 2772 C C . GLU A 1 333 ? -51.245 20.000 40.489 1.00 93.12 333 GLU A C 1
ATOM 2774 O O . GLU A 1 333 ? -52.000 19.656 41.405 1.00 93.12 333 GLU A O 1
ATOM 2779 N N . LEU A 1 334 ? -51.218 21.250 40.020 1.00 92.75 334 LEU A N 1
ATOM 2780 C CA . LEU A 1 334 ? -52.115 22.307 40.494 1.00 92.75 334 LEU A CA 1
ATOM 2781 C C . LEU A 1 334 ? -53.573 21.992 40.149 1.00 92.75 334 LEU A C 1
ATOM 2783 O O . LEU A 1 334 ? -54.419 21.977 41.042 1.00 92.75 334 LEU A O 1
ATOM 2787 N N . LEU A 1 335 ? -53.851 21.641 38.892 1.00 92.00 335 LEU A N 1
ATOM 2788 C CA . LEU A 1 335 ? -55.186 21.240 38.444 1.00 92.00 335 LEU A CA 1
ATOM 2789 C C . LEU A 1 335 ? -55.705 20.017 39.206 1.00 92.00 335 LEU A C 1
ATOM 2791 O O . LEU A 1 335 ? -56.886 19.955 39.546 1.00 92.00 335 LEU A O 1
ATOM 2795 N N . GLN A 1 336 ? -54.839 19.051 39.516 1.00 91.44 336 GLN A N 1
ATOM 2796 C CA . GLN A 1 336 ? -55.215 17.875 40.295 1.00 91.44 336 GLN A CA 1
ATOM 2797 C C . GLN A 1 336 ? -55.564 18.239 41.745 1.00 91.44 336 GLN A C 1
ATOM 2799 O O . GLN A 1 336 ? -56.529 17.704 42.294 1.00 91.44 336 GLN A O 1
ATOM 2804 N N . LYS A 1 337 ? -54.818 19.162 42.368 1.00 90.50 337 LYS A N 1
ATOM 2805 C CA . LYS A 1 337 ? -55.151 19.691 43.702 1.00 90.50 337 LYS A CA 1
ATOM 2806 C C . LYS A 1 337 ? -56.485 20.435 43.691 1.00 90.50 337 LYS A C 1
ATOM 2808 O O . LYS A 1 337 ? -57.314 20.184 44.564 1.00 90.50 337 LYS A O 1
ATOM 2813 N N . ASP A 1 338 ? -56.711 21.287 42.695 1.00 89.81 338 ASP A N 1
ATOM 2814 C CA . ASP A 1 338 ? -57.961 22.037 42.552 1.00 89.81 338 ASP A CA 1
ATOM 2815 C C . ASP A 1 338 ? -59.159 21.117 42.313 1.00 89.81 338 ASP A C 1
ATOM 2817 O O . ASP A 1 338 ? -60.195 21.280 42.957 1.00 89.81 338 ASP A O 1
ATOM 2821 N N . LYS A 1 339 ? -59.004 20.103 41.455 1.00 89.94 339 LYS A N 1
ATOM 2822 C CA . LYS A 1 339 ? -60.016 19.065 41.242 1.00 89.94 339 LYS A CA 1
ATOM 2823 C C . LYS A 1 339 ? -60.362 18.351 42.546 1.00 89.94 339 LYS A C 1
ATOM 2825 O O . LYS A 1 339 ? -61.539 18.229 42.870 1.00 89.94 339 LYS A O 1
ATOM 2830 N N . ASN A 1 340 ? -59.357 17.912 43.304 1.00 88.56 340 ASN A N 1
ATOM 2831 C CA . ASN A 1 340 ? -59.580 17.218 44.573 1.00 88.56 340 ASN A CA 1
ATOM 2832 C C . ASN A 1 340 ? -60.318 18.111 45.590 1.00 88.56 340 ASN A C 1
ATOM 2834 O O . ASN A 1 340 ? -61.192 17.620 46.301 1.00 88.56 340 ASN A O 1
ATOM 2838 N N . ARG A 1 341 ? -60.006 19.417 45.640 1.00 88.81 341 ARG A N 1
ATOM 2839 C CA . ARG A 1 341 ? -60.723 20.391 46.482 1.00 88.81 341 ARG A CA 1
ATOM 2840 C C . ARG A 1 341 ? -62.189 20.532 46.061 1.00 88.81 341 ARG A C 1
ATOM 2842 O O . ARG A 1 341 ? -63.076 20.407 46.899 1.00 88.81 341 ARG A O 1
ATOM 2849 N N . LEU A 1 342 ? -62.452 20.741 44.772 1.00 86.62 342 LEU A N 1
ATOM 2850 C CA . LEU A 1 342 ? -63.819 20.872 44.255 1.00 86.62 342 LEU A CA 1
ATOM 2851 C C . LEU A 1 342 ? -64.641 19.593 44.482 1.00 86.62 342 LEU A C 1
ATOM 2853 O O . LEU A 1 342 ? -65.810 19.662 44.843 1.00 86.62 342 LEU A O 1
ATOM 2857 N N . GLU A 1 343 ? -64.033 18.413 44.332 1.00 86.38 343 GLU A N 1
ATOM 2858 C CA . GLU A 1 343 ? -64.689 17.135 44.637 1.00 86.38 343 GLU A CA 1
ATOM 2859 C C . GLU A 1 343 ? -65.018 16.967 46.128 1.00 86.38 343 GLU A C 1
ATOM 2861 O O . GLU A 1 343 ? -65.991 16.284 46.454 1.00 86.38 343 GLU A O 1
ATOM 2866 N N . SER A 1 344 ? -64.233 17.563 47.034 1.00 80.56 344 SER A N 1
ATOM 2867 C CA . SER A 1 344 ? -64.571 17.598 48.463 1.00 80.56 344 SER A CA 1
ATOM 2868 C C . SER A 1 344 ? -65.695 18.584 48.783 1.00 80.56 344 SER A C 1
ATOM 2870 O O . SER A 1 344 ? -66.564 18.239 49.574 1.00 80.56 344 SER A O 1
ATOM 2872 N N . GLU A 1 345 ? -65.739 19.742 48.119 1.00 80.00 345 GLU A N 1
ATOM 2873 C CA . GLU A 1 345 ? -66.794 20.755 48.299 1.00 80.00 345 GLU A CA 1
ATOM 2874 C C . GLU A 1 345 ? -68.162 20.298 47.757 1.00 80.00 345 GLU A C 1
ATOM 2876 O O . GLU A 1 345 ? -69.191 20.711 48.269 1.00 80.00 345 GLU A O 1
ATOM 2881 N N . ILE A 1 346 ? -68.196 19.423 46.744 1.00 77.38 346 ILE A N 1
ATOM 2882 C CA . ILE A 1 346 ? -69.442 18.849 46.187 1.00 77.38 346 ILE A CA 1
ATOM 2883 C C . ILE A 1 346 ? -70.007 17.706 47.060 1.00 77.38 346 ILE A C 1
ATOM 2885 O O . ILE A 1 346 ? -71.151 17.289 46.873 1.00 77.38 346 ILE A O 1
ATOM 2889 N N . LYS A 1 347 ? -69.203 17.145 47.974 1.00 64.25 347 LYS A N 1
ATOM 2890 C CA . LYS A 1 347 ? -69.602 16.034 48.859 1.00 64.25 347 LYS A CA 1
ATOM 2891 C C . LYS A 1 347 ? -70.127 16.482 50.229 1.00 64.25 347 LYS A C 1
ATOM 2893 O O . LYS A 1 347 ? -70.612 15.619 50.964 1.00 64.25 347 LYS A O 1
ATOM 2898 N N . GLU A 1 348 ? -70.024 17.768 50.555 1.00 50.47 348 GLU A N 1
ATOM 2899 C CA . GLU A 1 348 ? -70.796 18.430 51.622 1.00 50.47 348 GLU A CA 1
ATOM 2900 C C . GLU A 1 348 ? -72.157 18.886 51.086 1.00 50.47 348 GLU A C 1
ATOM 2902 O O . GLU A 1 348 ? -73.141 18.790 51.857 1.00 50.47 348 GLU A O 1
#

Organism: Clostridioides difficile (NCBI:txid1496)

Secondary structure (DSSP, 8-state):
-------HHHHHHHHHH-GGGHHHHHHHHHHTHHHHHHHHHHSTTTTSHHHHSS-HHHHHHHHHHHHHHTTT-HHHHHHHHHHH-HHHHHHHHT-SEE-HHHHHHHHHTSSSPPPHHHHHHHHHHHHHHHHHTT-EE-TT-HHHHHHHHHHHHHHHHTT----GGGS-HHHHHHHHHHHHHHIIIIISS-----S---TTS---GGGS-HHHHHHHHHHHHHHHTT--HHHHHTT-TT-HHHHHHHHHHHHTTSS---STTSS-HHHHHHHHHHHHHHHHHHHHHHHHHHHHHHHHHHHHHHHHHHHHHHHHHHHHHHHHHHHHHHHHHHHHHHHHHHHHHHHHHT--

Foldseek 3Di:
DPDDFDCLLVLLLLLLVQPQLVVLLCVVCVVPVPQLLVLLVPDPCLPACSLQVDDLSSNVSSSSSSSVVSVVPVVSVVVSCCRRQVLLLVVLVVDQEDALVVSLVVQCPDPDHDDPSNSLSSSSSSVVVCVVVVHHYDPVRPVNVVSVVVSVCVVPVSPDDQAPVPDDPVLVVQLLVLLVVLCVPPVVPDDQDQDQPDPPPPDPCVPDDPLVNLLVVVSNVCVVVPDRLCVLQPPPADDSRVLSSQVVVVVVPPPDDPGSVSDPSVVSNSSRSVVRSVVSVVVSSSVVSVVCVVVVVVVVVVVVVVVVVVVVVVVVVVVVVVVVVVVVVVVVVVVVVVVVVVVVVVVD